Protein AF-A0A3D3KU45-F1 (afdb_monomer_lite)

Structure (mmCIF, N/CA/C/O backbone):
data_AF-A0A3D3KU45-F1
#
_entry.id   AF-A0A3D3KU45-F1
#
loop_
_atom_site.group_PDB
_atom_site.id
_atom_site.type_symbol
_atom_site.label_atom_id
_atom_site.label_alt_id
_atom_site.label_comp_id
_atom_site.label_asym_id
_atom_site.label_entity_id
_atom_site.label_seq_id
_atom_site.pdbx_PDB_ins_code
_atom_site.Cartn_x
_atom_site.Cartn_y
_atom_site.Cartn_z
_atom_site.occupancy
_atom_site.B_iso_or_equiv
_atom_site.auth_seq_id
_atom_site.auth_comp_id
_atom_site.auth_asym_id
_atom_site.auth_atom_id
_atom_site.pdbx_PDB_model_num
ATOM 1 N N . TYR A 1 1 ? 7.050 15.323 14.073 1.00 77.88 1 TYR A N 1
ATOM 2 C CA . TYR A 1 1 ? 7.329 16.056 12.814 1.00 77.88 1 TYR A CA 1
ATOM 3 C C . TYR A 1 1 ? 6.633 17.414 12.774 1.00 77.88 1 TYR A C 1
ATOM 5 O O . TYR A 1 1 ? 7.338 18.411 12.719 1.00 77.88 1 TYR A O 1
ATOM 13 N N . GLN A 1 2 ? 5.297 17.489 12.855 1.00 88.81 2 GLN A N 1
ATOM 14 C CA . GLN A 1 2 ? 4.546 18.763 12.850 1.00 88.81 2 GLN A CA 1
ATOM 15 C C . GLN A 1 2 ? 5.057 19.757 13.896 1.00 88.81 2 GLN A C 1
ATOM 17 O O . GLN A 1 2 ? 5.491 20.842 13.539 1.00 88.81 2 GLN A O 1
ATOM 22 N N . GLN A 1 3 ? 5.125 19.340 15.166 1.00 84.56 3 GLN A N 1
ATOM 23 C CA . GLN A 1 3 ? 5.638 20.169 16.266 1.00 84.56 3 GLN A CA 1
ATOM 24 C C . GLN A 1 3 ? 7.060 20.698 16.012 1.00 84.56 3 GLN A C 1
ATOM 26 O O . GLN A 1 3 ? 7.396 21.795 16.435 1.00 84.56 3 GLN A O 1
ATOM 31 N N . LEU A 1 4 ? 7.889 19.928 15.299 1.00 91.81 4 LEU A N 1
ATOM 32 C CA . LEU A 1 4 ? 9.277 20.288 14.996 1.00 91.81 4 LEU A CA 1
ATOM 33 C C . LEU A 1 4 ? 9.409 21.194 13.764 1.00 91.81 4 LEU A C 1
ATOM 35 O O . LEU A 1 4 ? 10.424 21.865 13.618 1.00 91.81 4 LEU A O 1
ATOM 39 N N . THR A 1 5 ? 8.431 21.178 12.856 1.00 94.56 5 THR A N 1
ATOM 40 C CA . THR A 1 5 ? 8.539 21.809 11.526 1.00 94.56 5 THR A CA 1
ATOM 41 C C . THR A 1 5 ? 7.500 22.896 11.269 1.00 94.56 5 THR A C 1
ATOM 43 O O . THR A 1 5 ? 7.617 23.611 10.281 1.00 94.56 5 THR A O 1
ATOM 46 N N . GLY A 1 6 ? 6.463 23.006 12.103 1.00 93.81 6 GLY A N 1
ATOM 47 C CA . GLY A 1 6 ? 5.308 23.871 11.857 1.00 93.81 6 GLY A CA 1
ATOM 48 C C . GLY A 1 6 ? 4.437 23.432 10.674 1.00 93.81 6 GLY A C 1
ATOM 49 O O . GLY A 1 6 ? 3.557 24.181 10.261 1.00 93.81 6 GLY A O 1
ATOM 50 N N . THR A 1 7 ? 4.670 22.240 10.110 1.00 94.69 7 THR A N 1
ATOM 51 C CA . THR A 1 7 ? 3.825 21.703 9.033 1.00 94.69 7 THR A CA 1
ATOM 52 C C . THR A 1 7 ? 2.427 21.414 9.572 1.00 94.69 7 THR A C 1
ATOM 54 O O . THR A 1 7 ? 2.294 20.891 10.681 1.00 94.69 7 THR A O 1
ATOM 57 N N . ALA A 1 8 ? 1.399 21.737 8.779 1.00 93.69 8 ALA A N 1
ATOM 58 C CA . ALA A 1 8 ? 0.005 21.476 9.124 1.00 93.69 8 ALA A CA 1
ATOM 59 C C . ALA A 1 8 ? -0.233 19.993 9.453 1.00 93.69 8 ALA A C 1
ATOM 61 O O . ALA A 1 8 ? 0.420 19.100 8.902 1.00 93.69 8 ALA A O 1
ATOM 62 N N . ALA A 1 9 ? -1.175 19.732 10.360 1.00 90.12 9 ALA A N 1
ATOM 63 C CA . ALA A 1 9 ? -1.567 18.369 10.680 1.00 90.12 9 ALA A CA 1
ATOM 64 C C . ALA A 1 9 ? -2.244 17.699 9.467 1.00 90.12 9 ALA A C 1
ATOM 66 O O . ALA A 1 9 ? -3.002 18.361 8.758 1.00 90.12 9 ALA A O 1
ATOM 67 N N . PRO A 1 10 ? -1.975 16.407 9.195 1.00 91.31 10 PRO A N 1
ATOM 68 C CA . PRO A 1 10 ? -2.647 15.678 8.143 1.00 91.31 10 PRO A CA 1
ATOM 69 C C . PRO A 1 10 ? -4.109 15.473 8.527 1.00 91.31 10 PRO A C 1
ATOM 71 O O . PRO A 1 10 ? -4.435 15.093 9.650 1.00 91.31 10 PRO A O 1
ATOM 74 N N . GLU A 1 11 ? -4.983 15.693 7.556 1.00 92.50 11 GLU A N 1
ATOM 75 C CA . GLU A 1 11 ? -6.428 15.509 7.707 1.00 92.50 11 GLU A CA 1
ATOM 76 C C . GLU A 1 11 ? -6.876 14.113 7.250 1.00 92.50 11 GLU A C 1
ATOM 78 O O . GLU A 1 11 ? -7.968 13.663 7.590 1.00 92.50 11 GLU A O 1
ATOM 83 N N . VAL A 1 12 ? -6.026 13.416 6.487 1.00 95.69 12 VAL A 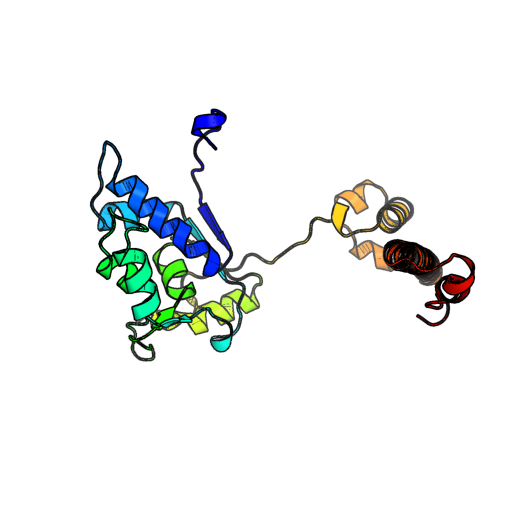N 1
ATOM 84 C CA . VAL A 1 12 ? -6.282 12.080 5.943 1.00 95.69 12 VAL A CA 1
ATOM 85 C C . VAL A 1 12 ? -5.096 11.170 6.222 1.00 95.69 12 VAL A C 1
ATOM 87 O O . VAL A 1 12 ? -3.940 11.535 6.013 1.00 95.69 12 VAL A O 1
ATOM 90 N N . PHE A 1 13 ? -5.409 9.957 6.657 1.00 97.00 13 PHE A N 1
ATOM 91 C CA . PHE A 1 13 ? -4.458 8.929 7.031 1.00 97.00 13 PHE A CA 1
ATOM 92 C C . PHE A 1 13 ? -4.694 7.704 6.159 1.00 97.00 13 PHE A C 1
ATOM 94 O O . PHE A 1 13 ? -5.798 7.165 6.108 1.00 97.00 13 PHE A O 1
ATOM 101 N N . HIS A 1 14 ? -3.655 7.271 5.453 1.00 97.62 14 HIS A N 1
ATOM 102 C CA . HIS A 1 14 ? -3.718 6.094 4.600 1.00 97.62 14 HIS A CA 1
ATOM 103 C C . HIS A 1 14 ? -2.964 4.941 5.250 1.00 97.62 14 HIS A C 1
ATOM 105 O O . HIS A 1 14 ? -1.784 5.065 5.576 1.00 97.62 14 HIS A O 1
ATOM 111 N N . THR A 1 15 ? -3.652 3.823 5.444 1.00 97.50 15 THR A N 1
ATOM 112 C CA . THR A 1 15 ? -3.062 2.574 5.908 1.00 97.50 15 THR A CA 1
ATOM 113 C C . THR A 1 15 ? -2.886 1.648 4.712 1.00 97.50 15 THR A C 1
ATOM 115 O O . THR A 1 15 ? -3.841 1.121 4.136 1.00 97.50 15 THR A O 1
ATOM 118 N N . ASN A 1 16 ? -1.628 1.495 4.308 1.00 96.38 16 ASN A N 1
ATOM 119 C CA . ASN A 1 16 ? -1.228 0.537 3.294 1.00 96.38 16 ASN A CA 1
ATOM 120 C C . ASN A 1 16 ? -1.140 -0.852 3.937 1.00 96.38 16 ASN A C 1
ATOM 122 O O . ASN A 1 16 ? -0.174 -1.123 4.638 1.00 96.38 16 ASN A O 1
ATOM 126 N N . GLU A 1 17 ? -2.152 -1.688 3.723 1.00 95.44 17 GLU A N 1
ATOM 127 C CA . GLU A 1 17 ? -2.332 -3.018 4.314 1.00 95.44 17 GLU A CA 1
ATOM 128 C C . GLU A 1 17 ? -2.410 -3.030 5.857 1.00 95.44 17 GLU A C 1
ATOM 130 O O . GLU A 1 17 ? -2.234 -2.021 6.550 1.00 95.44 17 GLU A O 1
ATOM 135 N N . GLY A 1 18 ? -2.759 -4.192 6.417 1.00 92.25 18 GLY A N 1
ATOM 136 C CA . GLY A 1 18 ? -2.945 -4.391 7.853 1.00 92.25 18 GLY A CA 1
ATOM 137 C C . GLY A 1 18 ? -1.731 -4.003 8.705 1.00 92.25 18 GLY A C 1
ATOM 138 O O . GLY A 1 18 ? -1.910 -3.507 9.816 1.00 92.25 18 GLY A O 1
ATOM 139 N N . HIS A 1 19 ? -0.505 -4.132 8.188 1.00 92.75 19 HIS A N 1
ATOM 140 C CA . HIS A 1 19 ? 0.719 -3.807 8.931 1.00 92.75 19 HIS A CA 1
ATOM 141 C C . HIS A 1 19 ? 0.799 -2.333 9.373 1.00 92.75 19 HIS A C 1
ATOM 143 O O . HIS A 1 19 ? 1.446 -2.019 10.369 1.00 92.75 19 HIS A O 1
ATOM 149 N N . ALA A 1 20 ? 0.137 -1.416 8.656 1.00 94.69 20 ALA A N 1
ATOM 150 C CA . ALA A 1 20 ? 0.070 0.001 9.013 1.00 94.69 20 ALA A CA 1
ATOM 151 C C . ALA A 1 20 ? -1.090 0.324 9.975 1.00 94.69 20 ALA A C 1
ATOM 153 O O . ALA A 1 20 ? -1.238 1.467 10.403 1.00 94.69 20 ALA A O 1
ATOM 154 N N . GLY A 1 21 ? -1.927 -0.657 10.322 1.00 93.88 21 GLY A N 1
ATOM 155 C CA . GLY A 1 21 ? -3.188 -0.437 11.028 1.00 93.88 21 GLY A CA 1
ATOM 156 C C . GLY A 1 21 ? -3.048 0.092 12.460 1.00 93.88 21 GLY A C 1
ATOM 157 O O . GLY A 1 21 ? -3.949 0.787 12.926 1.00 93.88 21 GLY A O 1
ATOM 158 N N . PHE A 1 22 ? -1.911 -0.133 13.133 1.00 96.06 22 PHE A N 1
ATOM 159 C CA . PHE A 1 22 ? -1.648 0.437 14.465 1.00 96.06 22 PHE A CA 1
ATOM 160 C C . PHE A 1 22 ? -1.625 1.972 14.479 1.00 96.06 22 PHE A C 1
ATOM 162 O O . PHE A 1 22 ? -1.890 2.564 15.522 1.00 96.06 22 PHE A O 1
ATOM 169 N N . LEU A 1 23 ? -1.431 2.613 13.318 1.00 95.88 23 LEU A N 1
ATOM 170 C CA . LEU A 1 23 ? -1.681 4.044 13.130 1.00 95.88 23 LEU A CA 1
ATOM 171 C C . LEU A 1 23 ? -3.063 4.450 13.661 1.00 95.88 23 LEU A C 1
ATOM 173 O O . LEU A 1 23 ? -3.187 5.463 14.334 1.00 95.88 23 LEU A O 1
ATOM 177 N N . GLY A 1 24 ? -4.108 3.667 13.377 1.00 97.06 24 GLY A N 1
ATOM 178 C CA . GLY A 1 24 ? -5.463 3.994 13.820 1.00 97.06 24 GLY A CA 1
ATOM 179 C C . GLY A 1 24 ? -5.645 3.879 15.336 1.00 97.06 24 GLY A C 1
ATOM 180 O O . GLY A 1 24 ? -6.422 4.642 15.898 1.00 97.06 24 GLY A O 1
ATOM 181 N N . ILE A 1 25 ? -4.899 2.994 16.007 1.00 97.75 25 ILE A N 1
ATOM 182 C CA . ILE A 1 25 ? -4.909 2.896 17.475 1.00 97.75 25 ILE A CA 1
ATOM 183 C C . ILE A 1 25 ? -4.234 4.118 18.094 1.00 97.75 25 ILE A C 1
ATOM 185 O O . ILE A 1 25 ? -4.795 4.707 19.012 1.00 97.75 25 ILE A O 1
ATOM 189 N N . GLU A 1 26 ? -3.085 4.538 17.559 1.00 96.31 26 GLU A N 1
ATOM 190 C CA . GLU A 1 26 ? -2.404 5.754 18.022 1.00 96.31 26 GLU A CA 1
ATOM 191 C C . GLU A 1 26 ? -3.291 6.991 17.841 1.00 96.31 26 GLU A C 1
ATOM 193 O O . GLU A 1 26 ? -3.389 7.837 18.722 1.00 96.31 26 GLU A O 1
ATOM 198 N N . ARG A 1 27 ? -4.046 7.067 16.743 1.00 95.94 27 ARG A N 1
ATOM 199 C CA . ARG A 1 27 ? -5.011 8.157 16.557 1.00 95.94 27 ARG A CA 1
ATOM 200 C C . ARG A 1 27 ? -6.124 8.152 17.601 1.00 95.94 27 ARG A C 1
ATOM 202 O O . ARG A 1 27 ? -6.528 9.215 18.063 1.00 95.94 27 ARG A O 1
ATOM 209 N N . ILE A 1 28 ? -6.630 6.977 17.973 1.00 97.69 28 ILE A N 1
ATOM 210 C CA . ILE A 1 28 ? -7.615 6.858 19.057 1.00 97.69 28 ILE A CA 1
ATOM 211 C C . ILE A 1 28 ? -6.979 7.299 20.383 1.00 97.69 28 ILE A C 1
ATOM 213 O O . ILE A 1 28 ? -7.583 8.078 21.112 1.00 97.69 28 ILE A O 1
ATOM 217 N N . GLN A 1 29 ? -5.746 6.867 20.658 1.00 97.00 29 GLN A N 1
ATOM 218 C CA . GLN A 1 29 ? -4.960 7.262 21.828 1.00 97.00 29 GLN A CA 1
ATOM 219 C C . GLN A 1 29 ? -4.811 8.791 21.926 1.00 97.00 29 GLN A C 1
ATOM 221 O O . GLN A 1 29 ? -5.124 9.357 22.972 1.00 97.00 29 GLN A O 1
ATOM 226 N N . GLU A 1 30 ? -4.388 9.465 20.852 1.00 94.75 30 GLU A N 1
ATOM 227 C CA . GLU A 1 30 ? -4.236 10.928 20.796 1.00 94.75 30 GLU A CA 1
ATOM 228 C C . GLU A 1 30 ? -5.565 11.657 21.054 1.00 94.75 30 GLU A C 1
ATOM 230 O O . GLU A 1 30 ? -5.610 12.618 21.822 1.00 94.75 30 GLU A O 1
ATOM 235 N N . LEU A 1 31 ? -6.666 11.180 20.462 1.00 95.69 31 LEU A N 1
ATOM 236 C CA . LEU A 1 31 ? -8.002 11.765 20.630 1.00 95.69 31 LEU A CA 1
ATOM 237 C C . LEU A 1 31 ? -8.574 11.566 22.042 1.00 95.69 31 LEU A C 1
ATOM 239 O O . LEU A 1 31 ? -9.295 12.426 22.545 1.00 95.69 31 LEU A O 1
ATOM 243 N N . MET A 1 32 ? -8.253 10.447 22.691 1.00 97.62 32 MET A N 1
ATOM 244 C CA . MET A 1 32 ? -8.671 10.171 24.067 1.00 97.62 32 MET A CA 1
ATOM 245 C C . MET A 1 32 ? -7.797 10.889 25.105 1.00 97.62 32 MET A C 1
ATOM 247 O O . MET A 1 32 ? -8.269 11.182 26.200 1.00 97.62 32 MET A O 1
ATOM 251 N N . ALA A 1 33 ? -6.526 11.157 24.789 1.00 95.75 33 ALA A N 1
ATOM 252 C CA . ALA A 1 33 ? -5.569 11.789 25.701 1.00 95.75 33 ALA A CA 1
ATOM 253 C C . ALA A 1 33 ? -5.467 13.319 25.554 1.00 95.75 33 ALA A C 1
ATOM 255 O O . ALA A 1 33 ? -4.792 13.956 26.362 1.00 95.75 33 ALA A O 1
ATOM 256 N N . GLY A 1 34 ? -6.073 13.901 24.515 1.00 88.94 34 GLY A N 1
ATOM 257 C CA . GLY A 1 34 ? -6.013 15.337 24.239 1.00 88.94 34 GLY A CA 1
ATOM 258 C C . GLY A 1 34 ? -6.807 16.206 25.223 1.00 88.94 34 GLY A C 1
ATOM 259 O O . GLY A 1 34 ? -7.588 15.715 26.035 1.00 88.94 34 GLY A O 1
ATOM 260 N N . ASP A 1 35 ? -6.645 17.529 25.103 1.00 85.88 35 ASP A N 1
ATOM 261 C CA . ASP A 1 35 ? -7.301 18.517 25.981 1.00 85.88 35 ASP A CA 1
ATOM 262 C C . ASP A 1 35 ? -8.839 18.441 25.929 1.00 85.88 35 ASP A C 1
ATOM 264 O O . ASP A 1 35 ? -9.522 18.653 26.931 1.00 85.88 35 ASP A O 1
ATOM 268 N N . ALA A 1 36 ? -9.386 18.109 24.756 1.00 90.19 36 ALA A N 1
ATOM 269 C CA . ALA A 1 36 ? -10.794 17.786 24.552 1.00 90.19 36 ALA A CA 1
ATOM 270 C C . ALA A 1 36 ? -10.957 16.263 24.433 1.00 90.19 36 ALA A C 1
ATOM 272 O O . ALA A 1 36 ? -11.233 15.744 23.351 1.00 90.19 36 ALA A O 1
ATOM 273 N N . ALA A 1 37 ? -10.718 15.560 25.543 1.00 95.31 37 ALA A N 1
ATOM 274 C CA . ALA A 1 37 ? -10.715 14.102 25.600 1.00 95.31 37 ALA A CA 1
ATOM 275 C C . ALA A 1 37 ? -12.044 13.506 25.115 1.00 95.31 37 ALA A C 1
ATOM 277 O O . ALA A 1 37 ? -13.107 13.767 25.685 1.00 95.31 37 ALA A O 1
ATOM 278 N N . LEU A 1 38 ? -11.962 12.680 24.074 1.00 97.62 38 LEU A N 1
ATOM 279 C CA . LEU A 1 38 ? -13.089 11.913 23.558 1.00 97.62 38 LEU A CA 1
ATOM 280 C C . LEU A 1 38 ? -13.219 10.574 24.291 1.00 97.62 38 LEU A C 1
ATOM 282 O O . LEU A 1 38 ? -12.233 9.986 24.739 1.00 97.62 38 LEU A O 1
ATOM 286 N N . SER A 1 39 ? -14.439 10.044 24.363 1.00 98.12 39 SER A N 1
ATOM 287 C CA . SER A 1 39 ? -14.638 8.627 24.670 1.00 98.12 39 SER A CA 1
ATOM 288 C C . SER A 1 39 ? -14.061 7.745 23.555 1.00 98.12 39 SER A C 1
ATOM 290 O O . SER A 1 39 ? -13.829 8.201 22.434 1.00 98.12 39 SER A O 1
ATOM 292 N N . PHE A 1 40 ? -13.860 6.452 23.829 1.00 98.19 40 PHE A N 1
ATOM 293 C CA . PHE A 1 40 ? -13.368 5.517 22.812 1.00 98.19 40 PHE A CA 1
ATOM 294 C C . PHE A 1 40 ? -14.250 5.503 21.554 1.00 98.19 40 PHE A C 1
ATOM 296 O O . PHE A 1 40 ? -13.726 5.496 20.445 1.00 98.19 40 PHE A O 1
ATOM 303 N N . ASP A 1 41 ? -15.577 5.512 21.710 1.00 98.31 41 ASP A N 1
ATOM 304 C CA . ASP A 1 41 ? -16.500 5.423 20.573 1.00 98.31 41 ASP A CA 1
ATOM 305 C C . ASP A 1 41 ? -16.482 6.703 19.725 1.00 98.31 41 ASP A C 1
ATOM 307 O O . ASP A 1 41 ? -16.483 6.634 18.494 1.00 98.31 41 ASP A O 1
ATOM 311 N N . GLU A 1 42 ? -16.385 7.871 20.366 1.00 98.31 42 GLU A N 1
ATOM 312 C CA . GLU A 1 42 ? -16.203 9.157 19.683 1.00 98.31 42 GLU A CA 1
ATOM 313 C C . GLU A 1 42 ? -14.849 9.219 18.963 1.00 98.31 42 GLU A C 1
ATOM 315 O O . GLU A 1 42 ? -14.785 9.609 17.795 1.00 98.31 42 GLU A O 1
ATOM 320 N N . ALA A 1 43 ? -13.775 8.780 19.624 1.00 98.06 43 ALA A N 1
ATOM 321 C CA . ALA A 1 43 ? -12.434 8.729 19.052 1.00 98.06 43 ALA A CA 1
ATOM 322 C C . ALA A 1 43 ? -12.351 7.756 17.865 1.00 98.06 43 ALA A C 1
ATOM 324 O O . ALA A 1 43 ? -11.774 8.090 16.829 1.00 98.06 43 ALA A O 1
ATOM 325 N N . LEU A 1 44 ? -12.975 6.579 17.969 1.00 98.44 44 LEU A N 1
ATOM 326 C CA . LEU A 1 44 ? -13.076 5.611 16.880 1.00 98.44 44 LEU A CA 1
ATOM 327 C C . LEU A 1 44 ? -13.849 6.199 15.695 1.00 98.44 44 LEU A C 1
ATOM 329 O O . LEU A 1 44 ? -13.391 6.092 14.558 1.00 98.44 44 LEU A O 1
ATOM 333 N N . ALA A 1 45 ? -14.993 6.846 15.934 1.00 98.25 45 ALA A N 1
ATOM 334 C CA . ALA A 1 45 ? -15.778 7.479 14.876 1.00 98.25 45 ALA A CA 1
ATOM 335 C C . ALA A 1 45 ? -14.993 8.598 14.165 1.00 98.25 45 ALA A C 1
ATOM 337 O O . ALA A 1 45 ? -14.920 8.618 12.932 1.00 98.25 45 ALA A O 1
ATOM 338 N N . ALA A 1 46 ? -14.346 9.485 14.926 1.00 96.56 46 ALA A N 1
ATOM 339 C CA . ALA A 1 46 ? -13.525 10.571 14.393 1.00 96.56 46 ALA A CA 1
ATOM 340 C C . ALA A 1 46 ? -12.291 10.052 13.627 1.00 96.56 46 ALA A C 1
ATOM 342 O O . ALA A 1 46 ? -11.988 10.515 12.521 1.00 96.56 46 ALA A O 1
ATOM 343 N N . GLY A 1 47 ? -11.610 9.042 14.175 1.00 96.94 47 GLY A N 1
ATOM 344 C CA . GLY A 1 47 ? -10.470 8.380 13.545 1.00 96.94 47 GLY A CA 1
ATOM 345 C C . GLY A 1 47 ? -10.854 7.700 12.231 1.00 96.94 47 GLY A C 1
ATOM 346 O O . GLY A 1 47 ? -10.186 7.900 11.211 1.00 96.94 47 GLY A O 1
ATOM 347 N N . ARG A 1 48 ? -11.979 6.974 12.212 1.00 97.56 48 ARG A N 1
ATOM 348 C CA . ARG A 1 48 ? -12.510 6.332 11.000 1.00 97.56 48 ARG A CA 1
ATOM 349 C C . ARG A 1 48 ? -12.759 7.339 9.890 1.00 97.56 48 ARG A C 1
ATOM 351 O O . ARG A 1 48 ? -12.306 7.104 8.771 1.00 97.56 48 ARG A O 1
ATOM 358 N N . ALA A 1 49 ? -13.416 8.460 10.195 1.00 97.44 49 ALA A N 1
ATOM 359 C CA . ALA A 1 49 ? -13.829 9.466 9.211 1.00 97.44 49 ALA A CA 1
ATOM 360 C C . ALA A 1 49 ? -12.679 10.003 8.335 1.00 97.44 49 ALA A C 1
ATOM 362 O O . ALA A 1 49 ? -12.901 10.406 7.197 1.00 97.44 49 ALA A O 1
ATOM 363 N N . SER A 1 50 ? -11.453 9.968 8.852 1.00 96.31 50 SER A N 1
ATOM 364 C CA . SER A 1 50 ? -10.232 10.475 8.211 1.00 96.31 50 SER A CA 1
ATOM 365 C C . SER A 1 50 ? -9.253 9.364 7.810 1.00 96.31 50 SER A C 1
ATOM 367 O O . SER A 1 50 ? -8.114 9.654 7.455 1.00 96.31 50 SER A O 1
ATOM 369 N N . THR A 1 51 ? -9.666 8.093 7.856 1.00 98.31 51 THR A N 1
ATOM 370 C CA . THR A 1 51 ? -8.791 6.950 7.556 1.00 98.31 51 THR A CA 1
ATOM 371 C C . THR A 1 51 ? -9.241 6.201 6.301 1.00 98.31 51 THR A C 1
ATOM 373 O O . THR A 1 51 ? -10.413 5.836 6.147 1.00 98.31 51 THR A O 1
ATOM 376 N N . VAL A 1 52 ? -8.280 5.938 5.415 1.00 98.31 52 VAL A N 1
ATOM 377 C CA . VAL A 1 52 ? -8.421 5.122 4.205 1.00 98.31 52 VAL A CA 1
ATOM 378 C C . VAL A 1 52 ? -7.546 3.882 4.344 1.00 98.31 52 VAL A C 1
ATOM 380 O O . VAL A 1 52 ? -6.355 4.007 4.604 1.00 98.31 52 VAL A O 1
ATOM 383 N N . PHE A 1 53 ? -8.116 2.701 4.126 1.00 98.56 53 PHE A N 1
ATOM 384 C CA . PHE A 1 53 ? -7.403 1.426 4.151 1.00 98.56 53 PHE A CA 1
ATOM 385 C C . PHE A 1 53 ? -7.281 0.842 2.743 1.00 98.56 53 PHE A C 1
ATOM 387 O O . PHE A 1 53 ? -8.273 0.698 2.029 1.00 98.56 53 PHE A O 1
ATOM 394 N N . THR A 1 54 ? -6.078 0.458 2.332 1.00 98.44 54 THR A N 1
ATOM 395 C CA . THR A 1 54 ? -5.886 -0.317 1.101 1.00 98.44 54 THR A CA 1
ATOM 396 C C . THR A 1 54 ? -5.416 -1.714 1.449 1.00 98.44 54 THR A C 1
ATOM 398 O O . THR A 1 54 ? -4.421 -1.863 2.145 1.00 98.44 54 THR A O 1
ATOM 401 N N . THR A 1 55 ? -6.088 -2.735 0.924 1.00 97.38 55 THR A N 1
ATOM 402 C CA . THR A 1 55 ? -5.591 -4.113 0.989 1.00 97.38 55 THR A CA 1
ATOM 403 C C . THR A 1 55 ? -4.896 -4.480 -0.317 1.00 97.38 55 THR A C 1
ATOM 405 O O . THR A 1 55 ? -5.331 -4.098 -1.410 1.00 97.38 55 THR A O 1
ATOM 408 N N . HIS A 1 56 ? -3.795 -5.216 -0.202 1.00 96.44 56 HIS A N 1
ATOM 409 C CA . HIS A 1 56 ? -2.976 -5.711 -1.308 1.00 96.44 56 HIS A CA 1
ATOM 410 C C . HIS A 1 56 ? -3.051 -7.233 -1.448 1.00 96.44 56 HIS A C 1
ATOM 412 O O . HIS A 1 56 ? -2.646 -7.770 -2.478 1.00 96.44 56 HIS A O 1
ATOM 418 N N . THR A 1 57 ? -3.581 -7.914 -0.435 1.00 93.50 57 THR A N 1
ATOM 419 C CA . THR A 1 57 ? -3.537 -9.368 -0.312 1.00 93.50 57 THR A CA 1
ATOM 420 C C . THR A 1 57 ? -4.805 -10.022 -0.882 1.00 93.50 57 THR A C 1
ATOM 422 O O . THR A 1 57 ? -5.869 -9.917 -0.273 1.00 93.50 57 THR A O 1
ATOM 425 N N . PRO A 1 58 ? -4.718 -10.769 -2.002 1.00 89.81 58 PRO A N 1
ATOM 426 C CA . PRO A 1 58 ? -5.897 -11.294 -2.695 1.00 89.81 58 PRO A CA 1
ATOM 427 C C . PRO A 1 58 ? -6.370 -12.660 -2.175 1.00 89.81 58 PRO A C 1
ATOM 429 O O . PRO A 1 58 ? -7.259 -13.263 -2.771 1.00 89.81 58 PRO A O 1
ATOM 432 N N . VAL A 1 59 ? -5.746 -13.200 -1.122 1.00 90.56 59 VAL A N 1
ATOM 433 C CA . VAL A 1 59 ? -6.079 -14.517 -0.562 1.00 90.56 59 VAL A CA 1
ATOM 434 C C . VAL A 1 59 ? -6.041 -14.495 0.968 1.00 90.56 59 VAL A C 1
ATOM 436 O O . VAL A 1 59 ? -5.121 -13.908 1.539 1.00 90.56 59 VAL A O 1
ATOM 439 N N . PRO A 1 60 ? -6.967 -15.186 1.664 1.00 86.62 60 PRO A N 1
ATOM 440 C CA . PRO A 1 60 ? -7.007 -15.183 3.126 1.00 86.62 60 PRO A CA 1
ATOM 441 C C . PRO A 1 60 ? -5.702 -15.629 3.790 1.00 86.62 60 PRO A C 1
ATOM 443 O O . PRO A 1 60 ? -5.336 -15.072 4.818 1.00 86.62 60 PRO A O 1
ATOM 446 N N . ALA A 1 61 ? -4.987 -16.594 3.202 1.00 88.19 61 ALA A N 1
ATOM 447 C CA . ALA A 1 61 ? -3.747 -17.143 3.759 1.00 88.19 61 ALA A CA 1
ATOM 448 C C . ALA A 1 61 ? -2.576 -16.143 3.799 1.00 88.19 61 ALA A C 1
ATOM 450 O O . ALA A 1 61 ? -1.626 -16.367 4.539 1.00 88.19 61 ALA A O 1
ATOM 451 N N . GLY A 1 62 ? -2.633 -15.063 3.012 1.00 90.31 62 GLY A N 1
ATOM 452 C CA . GLY A 1 62 ? -1.610 -14.015 3.023 1.00 90.31 62 GLY A CA 1
ATOM 453 C C . GLY A 1 62 ? -1.882 -12.891 4.024 1.00 90.31 62 GLY A C 1
ATOM 454 O O . GLY A 1 62 ? -1.054 -12.000 4.154 1.00 90.31 62 GLY A O 1
ATOM 455 N N . ILE A 1 63 ? -3.049 -12.889 4.682 1.00 94.56 63 ILE A N 1
ATOM 456 C CA . ILE A 1 63 ? -3.423 -11.841 5.636 1.00 94.56 63 ILE A CA 1
ATOM 457 C C . ILE A 1 63 ? -2.746 -12.114 6.975 1.00 94.56 63 ILE A C 1
ATOM 459 O O . ILE A 1 63 ? -2.931 -13.189 7.555 1.00 94.56 63 ILE A O 1
ATOM 463 N N . ASP A 1 64 ? -2.041 -11.104 7.483 1.00 95.12 64 ASP A N 1
ATOM 464 C CA . ASP A 1 64 ? -1.392 -11.148 8.789 1.00 95.12 64 ASP A CA 1
ATOM 465 C C . ASP A 1 64 ? -2.409 -11.422 9.905 1.00 95.12 64 ASP A C 1
ATOM 467 O O . ASP A 1 64 ? -3.354 -10.657 10.144 1.00 95.12 64 ASP A O 1
ATOM 471 N N . ARG A 1 65 ? -2.180 -12.534 10.607 1.00 96.50 65 ARG A N 1
ATOM 472 C CA . ARG A 1 65 ? -2.914 -12.950 11.799 1.00 96.50 65 ARG A CA 1
ATOM 473 C C . ARG A 1 65 ? -1.930 -13.257 12.912 1.00 96.50 65 ARG A C 1
ATOM 475 O O . ARG A 1 65 ? -0.966 -13.989 12.703 1.00 96.50 65 ARG A O 1
ATOM 482 N N . PHE A 1 66 ? -2.216 -12.731 14.091 1.00 97.25 66 PHE A N 1
ATOM 483 C CA . PHE A 1 66 ? -1.430 -12.963 15.299 1.00 97.25 66 PHE A CA 1
ATOM 484 C C . PHE A 1 66 ? -2.278 -13.660 16.354 1.00 97.25 66 PHE A C 1
ATOM 486 O O . PHE A 1 66 ? -3.502 -13.529 16.353 1.00 97.25 66 PHE A O 1
ATOM 493 N N . GLU A 1 67 ? -1.643 -14.364 17.285 1.00 97.81 67 GLU A N 1
ATOM 494 C CA . GLU A 1 67 ? -2.351 -14.854 18.466 1.00 97.81 67 GLU A CA 1
ATOM 495 C C . GLU A 1 67 ? -2.817 -13.655 19.300 1.00 97.81 67 GLU A C 1
ATOM 497 O O . GLU A 1 67 ? -2.037 -12.735 19.572 1.00 97.81 67 GLU A O 1
ATOM 502 N N . ILE A 1 68 ? -4.075 -13.652 19.754 1.00 96.94 68 ILE A N 1
ATOM 503 C CA . ILE A 1 68 ? -4.613 -12.536 20.555 1.00 96.94 68 ILE A CA 1
ATOM 504 C C . ILE A 1 68 ? -3.767 -12.267 21.803 1.00 96.94 68 ILE A C 1
ATOM 506 O O . ILE A 1 68 ? -3.603 -11.114 22.203 1.00 96.94 68 ILE A O 1
ATOM 510 N N . SER A 1 69 ? -3.192 -13.313 22.402 1.00 97.25 69 SER A N 1
ATOM 511 C CA . SER A 1 69 ? -2.327 -13.198 23.579 1.00 97.25 69 SER A CA 1
ATOM 512 C C . SER A 1 69 ? -1.071 -12.362 23.317 1.00 97.25 69 SER A C 1
ATOM 514 O O . SER A 1 69 ? -0.625 -11.651 24.218 1.00 97.25 69 SER A O 1
ATOM 516 N N . GLN A 1 70 ? -0.531 -12.388 22.093 1.00 97.50 70 GLN A N 1
ATOM 517 C CA . GLN A 1 70 ? 0.617 -11.566 21.707 1.00 97.50 70 GLN A CA 1
ATOM 518 C C . GLN A 1 70 ? 0.227 -10.089 21.666 1.00 97.50 70 GLN A C 1
ATOM 520 O O . GLN A 1 70 ? 0.916 -9.259 22.254 1.00 97.50 70 GLN A O 1
ATOM 525 N N . ILE A 1 71 ? -0.907 -9.764 21.038 1.00 97.69 71 ILE A N 1
ATOM 526 C CA . ILE A 1 71 ? -1.416 -8.387 20.979 1.00 97.69 71 ILE A CA 1
ATOM 527 C C . ILE A 1 71 ? -1.722 -7.875 22.388 1.00 97.69 71 ILE A C 1
ATOM 529 O O . ILE A 1 71 ? -1.257 -6.803 22.773 1.00 97.69 71 ILE A O 1
ATOM 533 N N . HIS A 1 72 ? -2.429 -8.676 23.188 1.00 97.88 72 HIS A N 1
ATOM 534 C CA . HIS A 1 72 ? -2.730 -8.350 24.578 1.00 97.88 72 HIS A CA 1
ATOM 535 C C . HIS A 1 72 ? -1.453 -8.061 25.377 1.00 97.88 72 HIS A C 1
ATOM 537 O O . HIS A 1 72 ? -1.390 -7.051 26.067 1.00 97.88 72 HIS A O 1
ATOM 543 N N . HIS A 1 73 ? -0.421 -8.907 25.267 1.00 97.75 73 HIS A N 1
ATOM 544 C CA . HIS A 1 73 ? 0.842 -8.728 25.988 1.00 97.75 73 HIS A CA 1
ATOM 545 C C . HIS A 1 73 ? 1.473 -7.351 25.739 1.00 97.75 73 HIS A C 1
ATOM 547 O O . HIS A 1 73 ? 1.840 -6.665 26.691 1.00 97.75 73 HIS A O 1
ATOM 553 N N . PHE A 1 74 ? 1.563 -6.929 24.476 1.00 97.06 74 PHE A N 1
ATOM 554 C CA . PHE A 1 74 ? 2.183 -5.654 24.123 1.00 97.06 74 PHE A CA 1
ATOM 555 C C . PHE A 1 74 ? 1.342 -4.440 24.538 1.00 97.06 74 PHE A C 1
ATOM 557 O O . PHE A 1 74 ? 1.885 -3.476 25.073 1.00 97.06 74 PHE A O 1
ATOM 564 N N . PHE A 1 75 ? 0.021 -4.475 24.349 1.00 97.38 75 PHE A N 1
ATOM 565 C CA . PHE A 1 75 ? -0.830 -3.348 24.745 1.00 97.38 75 PHE A CA 1
ATOM 566 C C . PHE A 1 75 ? -1.007 -3.240 26.261 1.00 97.38 75 PHE A C 1
ATOM 568 O O . PHE A 1 75 ? -0.990 -2.131 26.791 1.00 97.38 75 PHE A O 1
ATOM 575 N N . GLN A 1 76 ? -1.041 -4.368 26.974 1.00 96.81 76 GLN A N 1
ATOM 576 C CA . GLN A 1 76 ? -1.014 -4.392 28.438 1.00 96.81 76 GLN A CA 1
ATOM 577 C C . GLN A 1 76 ? 0.292 -3.809 29.003 1.00 96.81 76 GLN A C 1
ATOM 579 O O . GLN A 1 76 ? 0.296 -3.265 30.105 1.00 96.81 76 GLN A O 1
ATOM 584 N N . ALA A 1 77 ? 1.396 -3.884 28.250 1.00 96.75 77 ALA A N 1
ATOM 585 C CA . ALA A 1 77 ? 2.674 -3.272 28.611 1.00 96.75 77 ALA A CA 1
ATOM 586 C C . ALA A 1 77 ? 2.728 -1.747 28.373 1.00 96.75 77 ALA A C 1
ATOM 588 O O . ALA A 1 77 ? 3.758 -1.132 28.644 1.00 96.75 77 ALA A O 1
ATOM 589 N N . GLY A 1 78 ? 1.638 -1.127 27.902 1.00 94.44 78 GLY A N 1
ATOM 590 C CA . GLY A 1 78 ? 1.503 0.329 27.820 1.00 94.44 78 GLY A CA 1
ATOM 591 C C . GLY A 1 78 ? 1.792 0.947 26.451 1.00 94.44 78 GLY A C 1
ATOM 592 O O . GLY A 1 78 ? 2.159 2.115 26.399 1.00 94.44 78 GLY A O 1
ATOM 593 N N . LEU A 1 79 ? 1.622 0.208 25.344 1.00 94.19 79 LEU A N 1
ATOM 594 C CA . LEU A 1 79 ? 1.776 0.781 23.994 1.00 94.19 79 LEU A CA 1
ATOM 595 C C . LEU A 1 79 ? 0.715 1.838 23.636 1.00 94.19 79 LEU A C 1
ATOM 597 O O . LEU A 1 79 ? 1.007 2.720 22.841 1.00 94.19 79 LEU A O 1
ATOM 601 N N . ALA A 1 80 ? -0.490 1.757 24.206 1.00 96.38 80 ALA A N 1
ATOM 602 C CA . ALA A 1 80 ? -1.561 2.744 24.029 1.00 96.38 80 ALA A CA 1
ATOM 603 C C . ALA A 1 80 ? -2.324 2.912 25.359 1.00 96.38 80 ALA A C 1
ATOM 605 O O . ALA A 1 80 ? -3.408 2.356 25.527 1.00 96.38 80 ALA A O 1
ATOM 606 N N . PRO A 1 81 ? -1.735 3.599 26.356 1.00 95.69 81 PRO A N 1
ATOM 607 C CA . PRO A 1 81 ? -2.198 3.552 27.746 1.00 95.69 81 PRO A CA 1
ATOM 608 C C . PRO A 1 81 ? -3.568 4.202 27.993 1.00 95.69 81 PRO A C 1
ATOM 610 O O . PRO A 1 81 ? -4.186 3.935 29.020 1.00 95.69 81 PRO A O 1
ATOM 613 N N . SER A 1 82 ? -4.048 5.043 27.077 1.00 96.25 82 SER A N 1
ATOM 614 C CA . SER A 1 82 ? -5.373 5.672 27.146 1.00 96.25 82 SER A CA 1
ATOM 615 C C . SER A 1 82 ? -6.454 4.850 26.444 1.00 96.25 82 SER A C 1
ATOM 617 O O . SER A 1 82 ? -7.633 5.145 26.618 1.00 96.25 82 SER A O 1
ATOM 619 N N . VAL A 1 83 ? -6.090 3.817 25.676 1.00 97.94 83 VAL A N 1
ATOM 620 C CA . VAL A 1 83 ? -7.043 2.954 24.971 1.00 97.94 83 VAL A CA 1
ATOM 621 C C . VAL A 1 83 ? -7.197 1.630 25.729 1.00 97.94 83 VAL A C 1
ATOM 623 O O . VAL A 1 83 ? -6.214 0.910 25.908 1.00 97.94 83 VAL A O 1
ATOM 626 N N . PRO A 1 84 ? -8.414 1.247 26.158 1.00 97.75 84 PRO A N 1
ATOM 627 C CA . PRO A 1 84 ? -8.618 -0.034 26.827 1.00 97.75 84 PRO A CA 1
ATOM 628 C C . PRO A 1 84 ? -8.198 -1.211 25.935 1.00 97.75 84 PRO A C 1
ATOM 630 O O . PRO A 1 84 ? -8.660 -1.331 24.798 1.00 97.75 84 PRO A O 1
ATOM 633 N N . 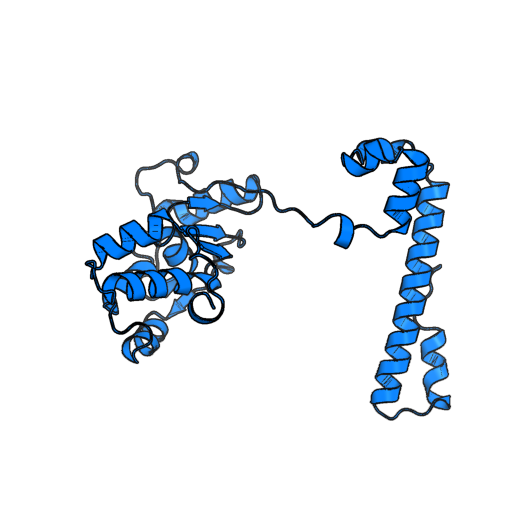VAL A 1 85 ? -7.362 -2.110 26.465 1.00 98.19 85 VAL A N 1
ATOM 634 C CA . VAL A 1 85 ? -6.800 -3.245 25.709 1.00 98.19 85 VAL A CA 1
ATOM 635 C C . VAL A 1 85 ? -7.897 -4.119 25.101 1.00 98.19 85 VAL A C 1
ATOM 637 O O . VAL A 1 85 ? -7.800 -4.492 23.935 1.00 98.19 85 VAL A O 1
ATOM 640 N N . ASP A 1 86 ? -8.985 -4.379 25.826 1.00 97.62 86 ASP A N 1
ATOM 641 C CA . ASP A 1 86 ? -10.101 -5.180 25.308 1.00 97.62 86 ASP A CA 1
ATOM 642 C C . ASP A 1 86 ? -10.742 -4.557 24.060 1.00 97.62 86 ASP A C 1
ATOM 644 O O . ASP A 1 86 ? -11.048 -5.269 23.103 1.00 97.62 86 ASP A O 1
ATOM 648 N N . ARG A 1 87 ? -10.854 -3.221 24.015 1.00 98.19 87 ARG A N 1
ATOM 649 C CA . ARG A 1 87 ? -11.367 -2.494 22.843 1.00 98.19 87 ARG A CA 1
ATOM 650 C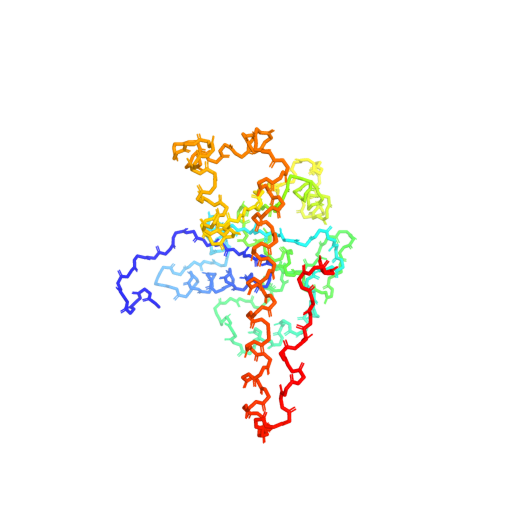 C . ARG A 1 87 ? -10.415 -2.601 21.658 1.00 98.19 87 ARG A C 1
ATOM 652 O O . ARG A 1 87 ? -10.866 -2.726 20.524 1.00 98.19 87 ARG A O 1
ATOM 659 N N . ILE A 1 88 ? -9.104 -2.615 21.906 1.00 98.19 88 ILE A N 1
ATOM 660 C CA . ILE A 1 88 ? -8.106 -2.884 20.864 1.00 98.19 88 ILE A CA 1
ATOM 661 C C . ILE A 1 88 ? -8.294 -4.293 20.306 1.00 98.19 88 ILE A C 1
ATOM 663 O O . ILE A 1 88 ? -8.385 -4.458 19.092 1.00 98.19 88 ILE A O 1
ATOM 667 N N . LEU A 1 89 ? -8.388 -5.302 21.176 1.00 98.12 89 LEU A N 1
ATOM 668 C CA . LEU A 1 89 ? -8.555 -6.698 20.767 1.00 98.12 89 LEU A CA 1
ATOM 669 C C . LEU A 1 89 ? -9.817 -6.901 19.922 1.00 98.12 89 LEU A C 1
ATOM 671 O O . LEU A 1 89 ? -9.779 -7.638 18.938 1.00 98.12 89 LEU A O 1
ATOM 675 N N . GLU A 1 90 ? -10.916 -6.225 20.261 1.00 97.62 90 GLU A N 1
ATOM 676 C CA . GLU A 1 90 ? -12.154 -6.238 19.474 1.00 97.62 90 GLU A CA 1
ATOM 677 C C . GLU A 1 90 ? -11.965 -5.732 18.040 1.00 97.62 90 GLU A C 1
ATOM 679 O O . GLU A 1 90 ? -12.631 -6.233 17.135 1.00 97.62 90 GLU A O 1
ATOM 684 N N . LEU A 1 91 ? -11.043 -4.800 17.781 1.00 97.75 91 LEU A N 1
ATOM 685 C CA . LEU A 1 91 ? -10.813 -4.293 16.426 1.00 97.75 91 LEU A CA 1
ATOM 686 C C . LEU A 1 91 ? -10.240 -5.367 15.495 1.00 97.75 91 LEU A C 1
ATOM 688 O O . LEU A 1 91 ? -10.635 -5.420 14.339 1.00 97.75 91 LEU A O 1
ATOM 692 N N . GLY A 1 92 ? -9.355 -6.246 15.967 1.00 97.56 92 GLY A N 1
ATOM 693 C CA . GLY A 1 92 ? -8.774 -7.311 15.135 1.00 97.56 92 GLY A CA 1
ATOM 694 C C . GLY A 1 92 ? -9.468 -8.667 15.245 1.00 97.56 92 GLY A C 1
ATOM 695 O O . GLY A 1 92 ? -9.183 -9.561 14.453 1.00 97.56 92 GLY A O 1
ATOM 696 N N . ARG A 1 93 ? -10.364 -8.856 16.218 1.00 97.38 93 ARG A N 1
ATOM 697 C CA . ARG A 1 93 ? -10.995 -10.158 16.470 1.00 97.38 93 ARG A CA 1
ATOM 698 C C . ARG A 1 93 ? -11.925 -10.574 15.330 1.00 97.38 93 ARG A C 1
ATOM 700 O O . ARG A 1 93 ? -12.836 -9.833 14.958 1.00 97.38 93 ARG A O 1
ATOM 707 N N . GLU A 1 94 ? -11.773 -11.803 14.853 1.00 96.25 94 GLU A N 1
ATOM 708 C CA . GLU A 1 94 ? -12.692 -12.418 13.890 1.00 96.25 94 GLU A CA 1
ATOM 709 C C . GLU A 1 94 ? -13.944 -12.961 14.610 1.00 96.25 94 GLU A C 1
ATOM 711 O O . GLU A 1 94 ? -14.088 -14.154 14.855 1.00 96.25 94 GLU A O 1
ATOM 716 N N . ASN A 1 95 ? -14.843 -12.066 15.024 1.00 93.06 95 ASN A N 1
ATOM 717 C CA . ASN A 1 95 ? -16.070 -12.374 15.777 1.00 93.06 95 ASN A CA 1
ATOM 718 C C . ASN A 1 95 ? -17.315 -12.574 14.883 1.00 93.06 95 ASN A C 1
ATOM 720 O O . ASN A 1 95 ? -18.419 -12.176 15.251 1.00 93.06 95 ASN A O 1
ATOM 724 N N . TYR A 1 96 ? -17.129 -13.174 13.711 1.00 92.44 96 TYR A N 1
ATOM 725 C CA . TYR A 1 96 ? -18.177 -13.512 12.743 1.00 92.44 96 TYR A CA 1
ATOM 726 C C . TYR A 1 96 ? -18.284 -15.040 12.573 1.00 92.44 96 TYR A C 1
ATOM 728 O O . TYR A 1 96 ? -17.467 -15.777 13.118 1.00 92.44 96 TYR A O 1
ATOM 736 N N . ALA A 1 97 ? -19.320 -15.526 11.878 1.00 86.62 97 ALA A N 1
ATOM 737 C CA . ALA A 1 97 ? -19.748 -16.934 11.925 1.00 86.62 97 ALA A CA 1
ATOM 738 C C . ALA A 1 97 ? -18.660 -17.966 11.558 1.00 86.62 97 ALA A C 1
ATOM 740 O O . ALA A 1 97 ? -18.620 -19.042 12.148 1.00 86.62 97 ALA A O 1
ATOM 741 N N . ASP A 1 98 ? -17.786 -17.638 10.611 1.00 86.81 98 ASP A N 1
ATOM 742 C CA . ASP A 1 98 ? -16.657 -18.452 10.144 1.00 86.81 98 ASP A CA 1
ATOM 743 C C . ASP A 1 98 ? -15.288 -17.922 10.617 1.00 86.81 98 ASP A C 1
ATOM 745 O O . ASP A 1 98 ? -14.241 -18.376 10.157 1.00 86.81 98 ASP A O 1
ATOM 749 N N . GLY A 1 99 ? -15.288 -16.957 11.539 1.00 92.44 99 GLY A N 1
ATOM 750 C CA . GLY A 1 99 ? -14.087 -16.338 12.084 1.00 92.44 99 GLY A CA 1
ATOM 751 C C . GLY A 1 99 ? -13.438 -17.153 13.197 1.00 92.44 99 GLY A C 1
ATOM 752 O O . GLY A 1 99 ? -14.092 -17.936 13.890 1.00 92.44 99 GLY A O 1
ATOM 753 N N . ASN A 1 100 ? -12.138 -16.941 13.405 1.00 95.12 100 ASN A N 1
ATOM 754 C CA . ASN A 1 100 ? -11.436 -17.483 14.558 1.00 95.12 100 ASN A CA 1
ATOM 755 C C . ASN A 1 100 ? -11.278 -16.420 15.670 1.00 95.12 100 ASN A C 1
ATOM 757 O O . ASN A 1 100 ? -10.419 -15.541 15.584 1.00 95.12 100 ASN A O 1
ATOM 761 N N . PRO A 1 101 ? -12.026 -16.502 16.785 1.00 94.00 101 PRO A N 1
ATOM 762 C CA . PRO A 1 101 ? -11.928 -15.520 17.857 1.00 94.00 101 PRO A CA 1
ATOM 763 C C . PRO A 1 101 ? -10.632 -15.615 18.676 1.00 94.00 101 PRO A C 1
ATOM 765 O O . PRO A 1 101 ? -10.481 -14.798 19.583 1.00 94.00 101 PRO A O 1
ATOM 768 N N . SER A 1 102 ? -9.737 -16.583 18.418 1.00 95.62 102 SER A N 1
ATOM 769 C CA . SER A 1 102 ? -8.416 -16.683 19.061 1.00 95.62 102 SER A CA 1
ATOM 770 C C . SER A 1 102 ? -7.333 -15.862 18.356 1.00 95.62 102 SER A C 1
ATOM 772 O O . SER A 1 102 ? -6.266 -15.653 18.937 1.00 95.62 102 SER A O 1
ATOM 774 N N . VAL A 1 103 ? -7.599 -15.372 17.139 1.00 96.88 103 VAL A N 1
ATOM 775 C CA . VAL A 1 103 ? -6.634 -14.597 16.349 1.00 96.88 103 VAL A CA 1
ATOM 776 C C . VAL A 1 103 ? -7.010 -13.124 16.264 1.00 96.88 103 VAL A C 1
ATOM 778 O O . VAL A 1 103 ? -8.174 -12.728 16.351 1.00 96.88 103 VAL A O 1
ATOM 781 N N . PHE A 1 104 ? -5.983 -12.310 16.070 1.00 98.06 104 PHE A N 1
ATOM 782 C CA . PHE A 1 104 ? -6.081 -10.907 15.732 1.00 98.06 104 PHE A CA 1
ATOM 783 C C . PHE A 1 104 ? -5.728 -10.737 14.256 1.00 98.06 104 PHE A C 1
ATOM 785 O O . PHE A 1 104 ? -4.569 -10.874 13.865 1.00 98.06 104 PHE A O 1
ATOM 792 N N . ASN A 1 105 ? -6.736 -10.472 13.432 1.00 97.88 105 ASN A N 1
ATOM 793 C CA . ASN A 1 105 ? -6.599 -10.258 12.001 1.00 97.88 105 ASN A CA 1
ATOM 794 C C . ASN A 1 105 ? -6.361 -8.770 11.709 1.00 97.88 105 ASN A C 1
ATOM 796 O O . ASN A 1 105 ? -7.218 -7.914 11.955 1.00 97.88 105 ASN A O 1
ATOM 800 N N . MET A 1 106 ? -5.192 -8.463 11.146 1.00 97.88 106 MET A N 1
ATOM 801 C CA . MET A 1 106 ? -4.776 -7.083 10.895 1.00 97.88 106 MET A CA 1
ATOM 802 C C . MET A 1 106 ? -5.620 -6.387 9.822 1.00 97.88 106 MET A C 1
ATOM 804 O O . MET A 1 106 ? -5.835 -5.178 9.903 1.00 97.88 106 MET A O 1
ATOM 808 N N . ALA A 1 107 ? -6.137 -7.125 8.837 1.00 97.38 107 ALA A N 1
ATOM 809 C CA . ALA A 1 107 ? -7.016 -6.560 7.817 1.00 97.38 107 ALA A CA 1
ATOM 810 C C . ALA A 1 107 ? -8.418 -6.270 8.371 1.00 97.38 107 ALA A C 1
ATOM 812 O O . ALA A 1 107 ? -8.993 -5.231 8.055 1.00 97.38 107 ALA A O 1
ATOM 813 N N . VAL A 1 108 ? -8.943 -7.126 9.258 1.00 97.62 108 VAL A N 1
ATOM 814 C CA . VAL A 1 108 ? -10.201 -6.854 9.981 1.00 97.62 108 VAL A CA 1
ATOM 815 C C . VAL A 1 108 ? -10.070 -5.582 10.818 1.00 97.62 108 VAL A C 1
ATOM 817 O O . VAL A 1 108 ? -10.943 -4.714 10.745 1.00 97.62 108 VAL A O 1
ATOM 820 N N . MET A 1 109 ? -8.944 -5.417 11.524 1.00 98.31 109 MET A N 1
ATOM 821 C CA . MET A 1 109 ? -8.633 -4.171 12.228 1.00 98.31 109 MET A CA 1
ATOM 822 C C . MET A 1 109 ? -8.590 -2.978 11.267 1.00 98.31 109 MET A C 1
ATOM 824 O O . MET A 1 109 ? -9.239 -1.968 11.531 1.00 98.31 109 MET A O 1
ATOM 828 N N . GLY A 1 110 ? -7.884 -3.089 10.138 1.00 98.00 110 GLY A N 1
ATOM 829 C CA . GLY A 1 110 ? -7.814 -2.030 9.126 1.00 98.00 110 GLY A CA 1
ATOM 830 C C . GLY A 1 110 ? -9.193 -1.588 8.622 1.00 98.00 110 GLY A C 1
ATOM 831 O O . GLY A 1 110 ? -9.493 -0.394 8.604 1.00 98.00 110 GLY A O 1
ATOM 832 N N . LEU A 1 111 ? -10.074 -2.539 8.305 1.00 97.81 111 LEU A N 1
ATOM 833 C CA . LEU A 1 111 ? -11.444 -2.271 7.851 1.00 97.81 111 LEU A CA 1
ATOM 834 C C . LEU A 1 111 ? -12.318 -1.639 8.951 1.00 97.81 111 LEU A C 1
ATOM 836 O O . LEU A 1 111 ? -13.119 -0.739 8.680 1.00 97.81 111 LEU A O 1
ATOM 840 N N . ARG A 1 112 ? -12.139 -2.051 10.212 1.00 97.81 112 ARG A N 1
ATOM 841 C CA . ARG A 1 112 ? -12.824 -1.456 11.375 1.00 97.81 112 ARG A CA 1
ATOM 842 C C . ARG A 1 112 ? -12.258 -0.106 11.802 1.00 97.81 112 ARG A C 1
ATOM 844 O O . ARG A 1 112 ? -12.977 0.659 12.441 1.00 97.81 112 ARG A O 1
ATOM 851 N N . LEU A 1 113 ? -11.041 0.242 11.403 1.00 98.25 113 LEU A N 1
ATOM 852 C CA . LEU A 1 113 ? -10.432 1.549 11.671 1.00 98.25 113 LEU A CA 1
ATOM 853 C C . LEU A 1 113 ? -10.588 2.549 10.518 1.00 98.25 113 LEU A C 1
ATOM 855 O O . LEU A 1 113 ? -10.389 3.740 10.735 1.00 98.25 113 LEU A O 1
ATOM 859 N N . ALA A 1 114 ? -10.981 2.110 9.320 1.00 98.19 114 ALA A N 1
ATOM 860 C CA . ALA A 1 114 ? -11.120 2.977 8.151 1.00 98.19 114 ALA A CA 1
ATOM 861 C C . ALA A 1 114 ? -12.575 3.209 7.723 1.00 98.19 114 ALA A C 1
ATOM 863 O O . ALA A 1 114 ? -13.403 2.296 7.715 1.00 98.19 114 ALA A O 1
ATOM 864 N N . GLN A 1 115 ? -12.886 4.437 7.297 1.00 97.25 115 GLN A N 1
ATOM 865 C CA . GLN A 1 115 ? -14.176 4.760 6.678 1.00 97.25 115 GLN A CA 1
ATOM 866 C C . GLN A 1 115 ? -14.225 4.375 5.197 1.00 97.25 115 GLN A C 1
ATOM 868 O O . GLN A 1 115 ? -15.304 4.112 4.659 1.00 97.25 115 GLN A O 1
ATOM 873 N N . ARG A 1 116 ? -13.074 4.372 4.520 1.00 97.94 116 ARG A N 1
ATOM 874 C CA . ARG A 1 116 ? -12.947 4.005 3.106 1.00 97.94 116 ARG A CA 1
ATOM 875 C C . ARG A 1 116 ? -11.973 2.851 2.961 1.00 97.94 116 ARG A C 1
ATOM 877 O O . ARG A 1 116 ? -10.919 2.864 3.592 1.00 97.94 116 ARG A O 1
ATOM 884 N N . ALA A 1 117 ? -12.313 1.900 2.097 1.00 98.38 117 ALA A N 1
ATOM 885 C CA . ALA A 1 117 ? -11.449 0.779 1.772 1.00 98.38 117 ALA A CA 1
ATOM 886 C C . ALA A 1 117 ? -11.359 0.542 0.259 1.00 98.38 117 ALA A C 1
ATOM 888 O O . ALA A 1 117 ? -12.331 0.753 -0.479 1.00 98.38 117 ALA A O 1
ATOM 889 N N . ASN A 1 118 ? -10.203 0.077 -0.213 1.00 98.56 118 ASN A N 1
ATOM 890 C CA . ASN A 1 118 ? -10.020 -0.315 -1.608 1.00 98.56 118 ASN A CA 1
ATOM 891 C C . ASN A 1 118 ? -9.044 -1.486 -1.775 1.00 98.56 118 ASN A C 1
ATOM 893 O O . ASN A 1 118 ? -8.065 -1.609 -1.045 1.00 98.56 118 ASN A O 1
ATOM 897 N N . GLY A 1 119 ? -9.291 -2.302 -2.798 1.00 98.12 119 GLY A N 1
ATOM 898 C CA . GLY A 1 119 ? -8.268 -3.145 -3.406 1.00 98.12 119 GLY A CA 1
ATOM 899 C C . GLY A 1 119 ? -7.433 -2.365 -4.428 1.00 98.12 119 GLY A C 1
ATOM 900 O O . GLY A 1 119 ? -7.755 -1.231 -4.800 1.00 98.12 119 GLY A O 1
ATOM 901 N N . VAL A 1 120 ? -6.368 -3.000 -4.910 1.00 98.06 120 VAL A N 1
ATOM 902 C CA . VAL A 1 120 ? -5.380 -2.409 -5.840 1.00 98.06 120 VAL A CA 1
ATOM 903 C C . VAL A 1 120 ? -5.606 -2.680 -7.334 1.00 98.06 120 VAL A C 1
ATOM 905 O O . VAL A 1 120 ? -4.786 -2.329 -8.183 1.00 98.06 120 VAL A O 1
ATOM 908 N N . ALA A 1 121 ? -6.718 -3.328 -7.670 1.00 97.81 121 ALA A N 1
ATOM 909 C CA . ALA A 1 121 ? -7.193 -3.579 -9.029 1.00 97.81 121 ALA A CA 1
ATOM 910 C C . ALA A 1 121 ? -8.710 -3.811 -8.991 1.00 97.81 121 ALA A C 1
ATOM 912 O O . ALA A 1 121 ? -9.243 -4.150 -7.934 1.00 97.81 121 ALA A O 1
ATOM 913 N N . LYS A 1 122 ? -9.407 -3.677 -10.127 1.00 97.69 122 LYS A N 1
ATOM 914 C CA . LYS A 1 122 ? -10.866 -3.909 -10.202 1.00 97.69 122 LYS A CA 1
ATOM 915 C C . LYS A 1 122 ? -11.257 -5.300 -9.689 1.00 97.69 122 LYS A C 1
ATOM 917 O O . LYS A 1 122 ? -12.010 -5.402 -8.727 1.00 97.69 122 LYS A O 1
ATOM 922 N N . LEU A 1 123 ? -10.640 -6.341 -10.257 1.00 97.06 123 LEU A N 1
ATOM 923 C CA . LEU A 1 123 ? -10.840 -7.727 -9.826 1.00 97.06 123 LEU A CA 1
ATOM 924 C C . LEU A 1 123 ? -10.430 -7.933 -8.364 1.00 97.06 123 LEU A C 1
ATOM 926 O O . LEU A 1 123 ? -11.091 -8.658 -7.633 1.00 97.06 123 LEU A O 1
ATOM 930 N N . HIS A 1 124 ? -9.360 -7.271 -7.912 1.00 97.56 124 HIS A N 1
ATOM 931 C CA . HIS A 1 124 ? -8.960 -7.386 -6.515 1.00 97.56 124 HIS A CA 1
ATOM 932 C C . HIS A 1 124 ? -10.029 -6.809 -5.578 1.00 97.56 124 HIS A C 1
ATOM 934 O O . HIS A 1 124 ? -10.362 -7.456 -4.598 1.00 97.56 124 HIS A O 1
ATOM 940 N N . GLY A 1 125 ? -10.639 -5.666 -5.910 1.00 97.50 125 GLY A N 1
ATOM 941 C CA . GLY A 1 125 ? -11.765 -5.128 -5.145 1.00 97.50 125 GLY A CA 1
ATOM 942 C C . GLY A 1 125 ? -12.942 -6.106 -5.053 1.00 97.50 125 GLY A C 1
ATOM 943 O O . GLY A 1 125 ? -13.509 -6.270 -3.978 1.00 97.50 125 GLY A O 1
ATOM 944 N N . GLU A 1 126 ? -13.276 -6.804 -6.143 1.00 97.00 126 GLU A N 1
ATOM 945 C CA . GLU A 1 126 ? -14.311 -7.853 -6.147 1.00 97.00 126 GLU A CA 1
ATOM 946 C C . GLU A 1 126 ? -13.949 -9.028 -5.227 1.00 97.00 126 GLU A C 1
ATOM 948 O O . GLU A 1 126 ? -14.763 -9.437 -4.399 1.00 97.00 126 GLU A O 1
ATOM 953 N N . VAL A 1 127 ? -12.712 -9.527 -5.318 1.00 96.75 127 VAL A N 1
ATOM 954 C CA . VAL A 1 127 ? -12.209 -10.611 -4.460 1.00 96.75 127 VAL A CA 1
ATOM 955 C C . VAL A 1 127 ? -12.210 -10.195 -2.986 1.00 96.75 127 VAL A C 1
ATOM 957 O O . VAL A 1 127 ? -12.691 -10.949 -2.140 1.00 96.75 127 VAL A O 1
ATOM 960 N N . SER A 1 128 ? -11.754 -8.980 -2.666 1.00 97.00 128 SER A N 1
ATOM 961 C CA . SER A 1 128 ? -11.737 -8.461 -1.295 1.00 97.00 128 SER A CA 1
ATOM 962 C C . SER A 1 128 ? -13.143 -8.358 -0.699 1.00 97.00 128 SER A C 1
ATOM 964 O O . SER A 1 128 ? -13.328 -8.687 0.470 1.00 97.00 128 SER A O 1
ATOM 966 N N . ARG A 1 129 ? -14.154 -7.952 -1.483 1.00 96.88 129 ARG A N 1
ATOM 967 C CA . ARG A 1 129 ? -15.548 -7.938 -1.005 1.00 96.88 129 ARG A CA 1
ATOM 968 C C . ARG A 1 129 ? -16.030 -9.324 -0.592 1.00 96.88 129 ARG A C 1
ATOM 970 O O . ARG A 1 129 ? -16.663 -9.452 0.448 1.00 96.88 129 ARG A O 1
ATOM 977 N N . GLY A 1 130 ? -15.700 -10.352 -1.376 1.00 94.94 130 GLY A N 1
ATOM 978 C CA . GLY A 1 130 ? -16.003 -11.738 -1.024 1.00 94.94 130 GLY A CA 1
ATOM 979 C C . GLY A 1 130 ? -15.280 -12.179 0.251 1.00 94.94 130 GLY A C 1
ATOM 980 O O . GLY A 1 130 ? -15.920 -12.690 1.166 1.00 94.94 130 GLY A O 1
ATOM 981 N N . MET A 1 131 ? -13.971 -11.914 0.337 1.00 94.50 131 MET A N 1
ATOM 982 C CA . MET A 1 131 ? -13.125 -12.294 1.479 1.00 94.50 131 MET A CA 1
ATOM 983 C C . MET A 1 131 ? -13.577 -11.696 2.814 1.00 94.50 131 MET A C 1
ATOM 985 O O . MET A 1 131 ? -13.431 -12.346 3.844 1.00 94.50 131 MET A O 1
ATOM 989 N N . PHE A 1 132 ? -14.084 -10.462 2.808 1.00 95.50 132 PHE A N 1
ATOM 990 C CA . PHE A 1 132 ? -14.428 -9.725 4.028 1.00 95.50 132 PHE A CA 1
ATOM 991 C C . PHE A 1 132 ? -15.937 -9.521 4.219 1.00 95.50 132 PHE A C 1
ATOM 993 O O . PHE A 1 132 ? -16.345 -8.780 5.112 1.00 95.50 132 PHE A O 1
ATOM 1000 N N . SER A 1 133 ? -16.769 -10.184 3.413 1.00 95.19 133 SER A N 1
ATOM 1001 C CA . SER A 1 133 ? -18.237 -10.085 3.450 1.00 95.19 133 SER A CA 1
ATOM 1002 C C . SER A 1 133 ? -18.833 -10.350 4.835 1.00 95.19 133 SER A C 1
ATOM 1004 O O . SER A 1 133 ? -19.772 -9.667 5.237 1.00 95.19 133 SER A O 1
ATOM 1006 N N . ALA A 1 134 ? -18.234 -11.258 5.612 1.00 94.19 134 ALA A N 1
ATOM 1007 C CA . ALA A 1 134 ? -18.667 -11.599 6.967 1.00 94.19 134 ALA A CA 1
ATOM 1008 C C . ALA A 1 134 ? -18.661 -10.408 7.953 1.00 94.19 134 ALA A C 1
ATOM 1010 O O . ALA A 1 134 ? -19.343 -10.457 8.977 1.00 94.19 134 ALA A O 1
ATOM 1011 N N . LEU A 1 135 ? -17.937 -9.319 7.650 1.00 94.75 135 LEU A N 1
ATOM 1012 C CA . LEU A 1 135 ? -17.968 -8.078 8.436 1.00 94.75 135 LEU A CA 1
ATOM 1013 C C . LEU A 1 135 ? -19.228 -7.227 8.190 1.00 94.75 135 LEU A C 1
ATOM 1015 O O . LEU A 1 135 ? -19.526 -6.349 8.999 1.00 94.75 135 LEU A O 1
ATOM 1019 N N . TRP A 1 136 ? -19.967 -7.487 7.109 1.00 95.25 136 TRP A N 1
ATOM 1020 C CA . TRP A 1 136 ? -21.210 -6.804 6.738 1.00 95.25 136 TRP A CA 1
ATOM 1021 C C . TRP A 1 136 ? -22.352 -7.820 6.578 1.00 95.25 136 TRP A C 1
ATOM 1023 O O . TRP A 1 136 ? -22.847 -8.031 5.469 1.00 95.25 136 TRP A O 1
ATOM 1033 N N . PRO A 1 137 ? -22.788 -8.475 7.673 1.00 93.00 137 PRO A N 1
ATOM 1034 C CA . PRO A 1 137 ? -23.849 -9.472 7.602 1.00 93.00 137 PRO A CA 1
ATOM 1035 C C . PRO A 1 137 ? -25.148 -8.854 7.070 1.00 93.00 137 PRO A C 1
ATOM 1037 O O . PRO A 1 137 ? -25.558 -7.776 7.499 1.00 93.00 137 PRO A O 1
ATOM 1040 N N . GLY A 1 138 ? -25.805 -9.562 6.151 1.00 92.88 138 GLY A N 1
ATOM 1041 C CA . GLY A 1 138 ? -27.060 -9.125 5.534 1.00 92.88 138 GLY A CA 1
ATOM 1042 C C . GLY A 1 138 ? -26.907 -8.239 4.294 1.00 92.88 138 GLY A C 1
ATOM 1043 O O . GLY A 1 138 ? -27.926 -7.872 3.720 1.00 92.88 138 GLY A O 1
ATOM 1044 N N . PHE A 1 139 ? -25.679 -7.931 3.868 1.00 94.12 139 PHE A N 1
ATOM 1045 C CA . PHE A 1 139 ? -25.400 -7.252 2.600 1.00 94.12 139 PHE A CA 1
ATOM 1046 C C . PHE A 1 139 ? -24.921 -8.242 1.539 1.00 94.12 139 PHE A C 1
ATOM 1048 O O . PHE A 1 139 ? -24.188 -9.188 1.845 1.00 94.12 139 PHE A O 1
ATOM 1055 N N . ASP A 1 140 ? -25.280 -7.992 0.280 1.00 95.44 140 ASP A N 1
ATOM 1056 C CA . ASP A 1 140 ? -24.697 -8.732 -0.836 1.00 95.44 140 ASP A CA 1
ATOM 1057 C C . ASP A 1 140 ? -23.208 -8.396 -0.977 1.00 95.44 140 ASP A C 1
ATOM 1059 O O . ASP A 1 140 ? -22.767 -7.274 -0.709 1.00 95.44 140 ASP A O 1
ATOM 1063 N N . HIS A 1 141 ? -22.405 -9.344 -1.476 1.00 94.44 141 HIS A N 1
ATOM 1064 C CA . HIS A 1 141 ? -20.968 -9.113 -1.673 1.00 94.44 141 HIS A CA 1
ATOM 1065 C C . HIS A 1 141 ? -20.699 -7.868 -2.532 1.00 94.44 141 HIS A C 1
ATOM 1067 O O . HIS A 1 141 ? -19.720 -7.172 -2.303 1.00 94.44 141 HIS A O 1
ATOM 1073 N N . SER A 1 142 ? -21.556 -7.542 -3.503 1.00 94.62 142 SER A N 1
ATOM 1074 C CA . SER A 1 142 ? -21.411 -6.335 -4.329 1.00 94.62 142 SER A CA 1
ATOM 1075 C C . SER A 1 142 ? -21.600 -5.020 -3.565 1.00 94.62 142 SER A C 1
ATOM 1077 O O . SER A 1 142 ? -21.121 -3.990 -4.035 1.00 94.62 142 SER A O 1
ATOM 1079 N N . GLU A 1 143 ? -22.273 -5.042 -2.415 1.00 95.56 143 GLU A N 1
ATOM 1080 C CA . GLU A 1 143 ? -22.579 -3.864 -1.592 1.00 95.56 143 GLU A CA 1
ATOM 1081 C C . GLU A 1 143 ? -21.556 -3.629 -0.474 1.00 95.56 143 GLU A C 1
ATOM 1083 O O . GLU A 1 143 ? -21.515 -2.546 0.114 1.00 95.56 143 GLU A O 1
ATOM 1088 N N . VAL A 1 144 ? -20.687 -4.610 -0.205 1.00 97.12 144 VAL A N 1
ATOM 1089 C CA . VAL A 1 144 ? -19.570 -4.464 0.733 1.00 97.12 144 VAL A CA 1
ATOM 1090 C C . VAL A 1 144 ? -18.727 -3.242 0.322 1.00 97.12 144 VAL A C 1
ATOM 1092 O O . VAL A 1 144 ? -18.258 -3.185 -0.822 1.00 97.12 144 VAL A O 1
ATOM 1095 N N . PRO A 1 145 ? -18.488 -2.264 1.224 1.00 96.75 145 PRO A N 1
ATOM 1096 C CA . PRO A 1 145 ? -17.930 -0.948 0.893 1.00 96.75 145 PRO A CA 1
ATOM 1097 C C . PRO A 1 145 ? -16.406 -0.961 0.663 1.00 96.75 145 PRO A C 1
ATOM 1099 O O . PRO A 1 145 ? -15.676 -0.074 1.108 1.00 96.75 145 PRO A O 1
ATOM 1102 N N . ILE A 1 146 ? -15.916 -1.965 -0.065 1.00 97.94 146 ILE A N 1
ATOM 1103 C CA . ILE A 1 146 ? -14.545 -2.075 -0.553 1.00 97.94 146 ILE A CA 1
ATOM 1104 C C . ILE A 1 146 ? -14.561 -1.756 -2.050 1.00 97.94 146 ILE A C 1
ATOM 1106 O O . ILE A 1 146 ? -15.248 -2.391 -2.848 1.00 97.94 146 ILE A O 1
ATOM 1110 N N . THR A 1 147 ? -13.828 -0.725 -2.450 1.00 97.50 147 THR A N 1
ATOM 1111 C CA . THR A 1 147 ? -13.736 -0.275 -3.849 1.00 97.50 147 THR A CA 1
ATOM 1112 C C . THR A 1 147 ? -12.438 -0.767 -4.496 1.00 97.50 147 THR A C 1
ATOM 1114 O O . THR A 1 147 ? -11.831 -1.734 -4.035 1.00 97.50 147 THR A O 1
ATOM 1117 N N . SER A 1 148 ? -11.992 -0.125 -5.576 1.00 97.31 148 SER A N 1
ATOM 1118 C CA . SER A 1 148 ? -10.691 -0.400 -6.179 1.00 97.31 148 SER A CA 1
ATOM 1119 C C . SER A 1 148 ? -10.035 0.881 -6.674 1.00 97.31 148 SER A C 1
ATOM 1121 O O . SER A 1 148 ? -10.670 1.651 -7.395 1.00 97.31 148 SER A O 1
ATOM 1123 N N . VAL A 1 149 ? -8.749 1.040 -6.380 1.00 98.19 149 VAL A N 1
ATOM 1124 C CA . VAL A 1 149 ? -7.864 2.016 -7.024 1.00 98.19 149 VAL A CA 1
ATOM 1125 C C . VAL A 1 149 ? -6.801 1.201 -7.741 1.00 98.19 149 VAL A C 1
ATOM 1127 O O . VAL A 1 149 ? -6.056 0.472 -7.100 1.00 98.19 149 VAL A O 1
ATOM 1130 N N . THR A 1 150 ? -6.781 1.238 -9.074 1.00 97.88 150 THR A N 1
ATOM 1131 C CA . THR A 1 150 ? -5.823 0.421 -9.835 1.00 97.88 150 THR A CA 1
ATOM 1132 C C . THR A 1 150 ? -4.425 1.001 -9.668 1.00 97.88 150 THR A C 1
ATOM 1134 O O . THR A 1 150 ? -4.232 2.188 -9.928 1.00 97.88 150 THR A O 1
ATOM 1137 N N . ASN A 1 151 ? -3.472 0.179 -9.226 1.00 97.31 151 ASN A N 1
ATOM 1138 C CA . ASN A 1 151 ? -2.090 0.613 -9.038 1.00 97.31 151 ASN A CA 1
ATOM 1139 C C . ASN A 1 151 ? -1.491 1.187 -10.327 1.00 97.31 151 ASN A C 1
ATOM 1141 O O . ASN A 1 151 ? -1.783 0.735 -11.434 1.00 97.31 151 ASN A O 1
ATOM 1145 N N . GLY A 1 152 ? -0.597 2.154 -10.147 1.00 94.44 152 GLY A N 1
ATOM 1146 C CA . GLY A 1 152 ? 0.204 2.742 -11.210 1.00 94.44 152 GLY A CA 1
ATOM 1147 C C . GLY A 1 152 ? 1.677 2.792 -10.828 1.00 94.44 152 GLY A C 1
ATOM 1148 O O . GLY A 1 152 ? 2.065 2.475 -9.703 1.00 94.44 152 GLY A O 1
ATOM 1149 N N . VAL A 1 153 ? 2.496 3.218 -11.781 1.00 93.12 153 VAL A N 1
ATOM 1150 C CA . VAL A 1 153 ? 3.927 3.457 -11.591 1.00 93.12 153 VAL A CA 1
ATOM 1151 C C . VAL A 1 153 ? 4.261 4.899 -11.957 1.00 93.12 153 VAL A C 1
ATOM 1153 O O . VAL A 1 153 ? 3.616 5.494 -12.820 1.00 93.12 153 VAL A O 1
ATOM 1156 N N . HIS A 1 154 ? 5.278 5.476 -11.316 1.00 92.00 154 HIS A N 1
ATOM 1157 C CA . HIS A 1 154 ? 5.770 6.800 -11.688 1.00 92.00 154 HIS A CA 1
ATOM 1158 C C . HIS A 1 154 ? 6.565 6.707 -12.996 1.00 92.00 154 HIS A C 1
ATOM 1160 O O . HIS A 1 154 ? 7.716 6.266 -12.997 1.00 92.00 154 HIS A O 1
ATOM 1166 N N . VAL A 1 155 ? 5.939 7.104 -14.107 1.00 87.75 155 VAL A N 1
ATOM 1167 C CA . VAL A 1 155 ? 6.474 6.938 -15.471 1.00 87.75 155 VAL A CA 1
ATOM 1168 C C . VAL A 1 155 ? 7.923 7.430 -15.610 1.00 87.75 155 VAL A C 1
ATOM 1170 O O . VAL A 1 155 ? 8.744 6.629 -16.050 1.00 87.75 155 VAL A O 1
ATOM 1173 N N . PRO A 1 156 ? 8.311 8.639 -15.151 1.00 87.88 156 PRO A N 1
ATOM 1174 C CA . PRO A 1 156 ? 9.694 9.111 -15.280 1.00 87.88 156 PRO A CA 1
ATOM 1175 C C . PRO A 1 156 ? 10.740 8.280 -14.522 1.00 87.88 156 PRO A C 1
ATOM 1177 O O . PRO A 1 156 ? 11.924 8.362 -14.828 1.00 87.88 156 PRO A O 1
ATOM 1180 N N . THR A 1 157 ? 10.332 7.511 -13.508 1.00 92.56 157 THR A N 1
ATOM 1181 C CA . THR A 1 157 ? 11.233 6.598 -12.785 1.00 92.56 157 THR A CA 1
ATOM 1182 C C . THR A 1 157 ? 11.320 5.230 -13.457 1.00 92.56 157 THR A C 1
ATOM 1184 O O . THR A 1 157 ? 12.355 4.578 -13.365 1.00 92.56 157 THR A O 1
ATOM 1187 N N . TRP A 1 158 ? 10.242 4.782 -14.104 1.00 93.00 158 TRP A N 1
ATOM 1188 C CA . TRP A 1 158 ? 10.128 3.428 -14.656 1.00 93.00 158 TRP A CA 1
ATOM 1189 C C . TRP A 1 158 ? 10.454 3.325 -16.146 1.00 93.00 158 TRP A C 1
ATOM 1191 O O . TRP A 1 158 ? 10.820 2.247 -16.611 1.00 93.00 158 TRP A O 1
ATOM 1201 N N . VAL A 1 159 ? 10.334 4.418 -16.895 1.00 90.94 159 VAL A N 1
ATOM 1202 C CA . VAL A 1 159 ? 10.675 4.470 -18.317 1.00 90.94 159 VAL A CA 1
ATOM 1203 C C . VAL A 1 159 ? 12.093 5.014 -18.471 1.00 90.94 159 VAL A C 1
ATOM 1205 O O . VAL A 1 159 ? 12.408 6.105 -18.002 1.00 90.94 159 VAL A O 1
ATOM 1208 N N . ASP A 1 160 ? 12.965 4.243 -19.130 1.00 93.75 160 ASP A N 1
ATOM 1209 C CA . ASP A 1 160 ? 14.333 4.673 -19.438 1.00 93.75 160 ASP A CA 1
ATOM 1210 C C . ASP A 1 160 ? 14.300 5.915 -20.343 1.00 93.75 160 ASP A C 1
ATOM 1212 O O . ASP A 1 160 ? 13.528 5.987 -21.304 1.00 93.75 160 ASP A O 1
ATOM 1216 N N . GLY A 1 161 ? 15.170 6.890 -20.071 1.00 93.88 161 GLY A N 1
ATOM 1217 C CA . GLY A 1 161 ? 15.222 8.140 -20.831 1.00 93.88 161 GLY A CA 1
ATOM 1218 C C . GLY A 1 161 ? 15.450 7.951 -22.336 1.00 93.88 161 GLY A C 1
ATOM 1219 O O . GLY A 1 161 ? 15.080 8.831 -23.114 1.00 93.88 161 GLY A O 1
ATOM 1220 N N . ARG A 1 162 ? 16.019 6.816 -22.764 1.00 95.06 162 ARG A N 1
ATOM 1221 C CA . ARG A 1 162 ? 16.157 6.442 -24.179 1.00 95.06 162 ARG A CA 1
ATOM 1222 C C . ARG A 1 162 ? 14.825 6.047 -24.811 1.00 95.06 162 ARG A C 1
ATOM 1224 O O . ARG A 1 162 ? 14.556 6.481 -25.926 1.00 95.06 162 ARG A O 1
ATOM 1231 N N . ILE A 1 163 ? 13.959 5.332 -24.087 1.00 94.00 163 ILE A N 1
ATOM 1232 C CA . ILE A 1 163 ? 12.587 5.036 -24.532 1.00 94.00 163 ILE A CA 1
ATOM 1233 C C . ILE A 1 163 ? 11.797 6.340 -24.652 1.00 94.00 163 ILE A C 1
ATOM 1235 O O . ILE A 1 163 ? 11.218 6.601 -25.702 1.00 94.00 163 ILE A O 1
ATOM 1239 N N . SER A 1 164 ? 11.839 7.206 -23.633 1.00 92.62 164 SER A N 1
ATOM 1240 C CA . SER A 1 164 ? 11.183 8.521 -23.709 1.00 92.62 164 SER A CA 1
ATOM 1241 C C . SER A 1 164 ? 11.768 9.413 -24.808 1.00 92.62 164 SER A C 1
ATOM 1243 O O . SER A 1 164 ? 11.079 10.282 -25.332 1.00 92.62 164 SER A O 1
ATOM 1245 N N . ARG A 1 165 ? 13.046 9.262 -25.180 1.00 93.62 165 ARG A N 1
ATOM 1246 C CA . ARG A 1 165 ? 13.625 9.989 -26.321 1.00 93.62 165 ARG A CA 1
ATOM 1247 C C . ARG A 1 165 ? 13.065 9.473 -27.644 1.00 93.62 165 ARG A C 1
ATOM 1249 O O . ARG A 1 165 ? 12.545 10.281 -28.403 1.00 93.62 165 ARG A O 1
ATOM 1256 N N . LEU A 1 166 ? 13.090 8.158 -27.861 1.00 93.38 1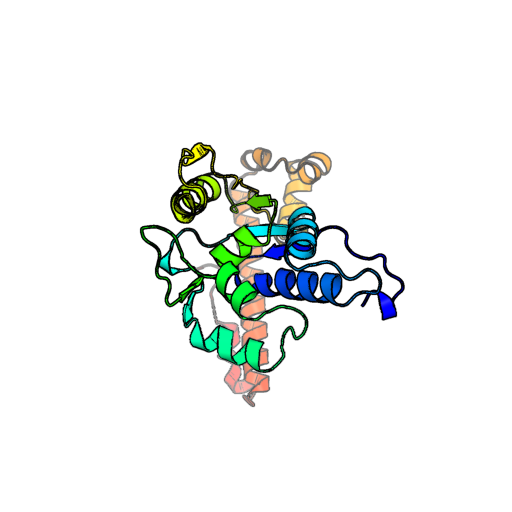66 LEU A N 1
ATOM 1257 C CA . LEU A 1 166 ? 12.521 7.540 -29.058 1.00 93.38 166 LEU A CA 1
ATOM 1258 C C . LEU A 1 166 ? 11.030 7.876 -29.197 1.00 93.38 166 LEU A C 1
ATOM 1260 O O . LEU A 1 166 ? 10.581 8.260 -30.269 1.00 93.38 166 LEU A O 1
ATOM 1264 N N . ALA A 1 167 ? 10.272 7.816 -28.101 1.00 92.56 167 ALA A N 1
ATOM 1265 C CA . ALA A 1 167 ? 8.864 8.198 -28.079 1.00 92.56 167 ALA A CA 1
ATOM 1266 C C . ALA A 1 167 ? 8.653 9.662 -28.491 1.00 92.56 167 ALA A C 1
ATOM 1268 O O . ALA A 1 167 ? 7.769 9.955 -29.288 1.00 92.56 167 ALA A O 1
ATOM 1269 N N . ARG A 1 168 ? 9.488 10.594 -28.019 1.00 93.50 168 ARG A N 1
ATOM 1270 C CA . ARG A 1 168 ? 9.407 12.004 -28.435 1.00 93.50 168 ARG A CA 1
ATOM 1271 C C . ARG A 1 168 ? 9.767 12.209 -29.905 1.00 93.50 168 ARG A C 1
ATOM 1273 O O . ARG A 1 168 ? 9.159 13.056 -30.549 1.00 93.50 168 ARG A O 1
ATOM 1280 N N . GLU A 1 169 ? 10.720 11.444 -30.428 1.00 93.50 169 GLU A N 1
ATOM 1281 C CA . GLU A 1 169 ? 11.127 11.494 -31.838 1.00 93.50 169 GLU A CA 1
ATOM 1282 C C . GLU A 1 169 ? 10.060 10.902 -32.774 1.00 93.50 169 GLU A C 1
ATOM 1284 O O . GLU A 1 169 ? 9.812 11.462 -33.838 1.00 93.50 169 GLU A O 1
ATOM 1289 N N . GLN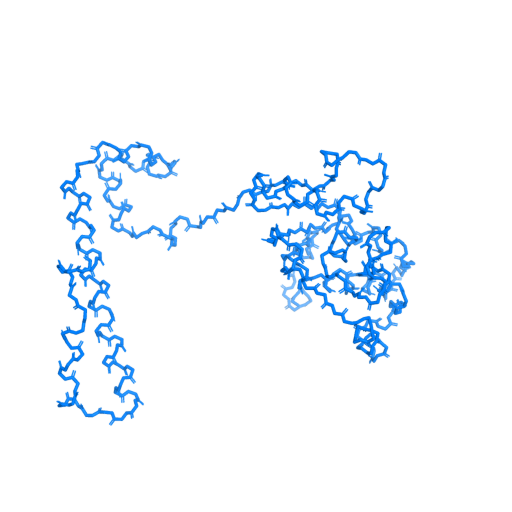 A 1 170 ? 9.402 9.810 -32.371 1.00 93.12 170 GLN A N 1
ATOM 1290 C CA . GLN A 1 170 ? 8.435 9.079 -33.202 1.00 93.12 170 GLN A CA 1
ATOM 1291 C C . GLN A 1 170 ? 6.988 9.562 -33.026 1.00 93.12 170 GLN A C 1
ATOM 1293 O O . GLN A 1 170 ? 6.210 9.557 -33.977 1.00 93.12 170 GLN A O 1
ATOM 1298 N N . PHE A 1 171 ? 6.602 9.968 -31.813 1.00 92.56 171 PHE A N 1
ATOM 1299 C CA . PHE A 1 171 ? 5.222 10.341 -31.464 1.00 92.56 171 PHE A CA 1
ATOM 1300 C C . PHE A 1 171 ? 5.049 11.851 -31.267 1.00 92.56 171 PHE A C 1
ATOM 1302 O O . PHE A 1 171 ? 3.926 12.350 -31.294 1.00 92.56 171 PHE A O 1
ATOM 1309 N N . GLY A 1 172 ? 6.148 12.583 -31.063 1.00 92.31 172 GLY A N 1
ATOM 1310 C CA . GLY A 1 172 ? 6.137 13.982 -30.646 1.00 92.31 172 GLY A CA 1
ATOM 1311 C C . GLY A 1 172 ? 6.051 14.151 -29.124 1.00 92.31 172 GLY A C 1
ATOM 1312 O O . GLY A 1 172 ? 5.494 13.324 -28.401 1.00 92.31 172 GLY A O 1
ATOM 1313 N N . THR A 1 173 ? 6.595 15.262 -28.622 1.00 90.62 173 THR A N 1
ATOM 1314 C CA . THR A 1 173 ? 6.660 15.567 -27.179 1.00 90.62 173 THR A CA 1
ATOM 1315 C C . THR A 1 173 ? 5.294 15.633 -26.503 1.00 90.62 173 THR A C 1
ATOM 1317 O O . THR A 1 173 ? 5.149 15.187 -25.370 1.00 90.62 173 THR A O 1
ATOM 1320 N N . GLU A 1 174 ? 4.285 16.165 -27.192 1.00 90.69 174 GLU A N 1
ATOM 1321 C CA . GLU A 1 174 ? 2.927 16.266 -26.650 1.00 90.69 174 GLU A CA 1
ATOM 1322 C C . GLU A 1 174 ? 2.282 14.886 -26.464 1.00 90.69 174 GLU A C 1
ATOM 1324 O O . GLU A 1 174 ? 1.685 14.615 -25.424 1.00 90.69 174 GLU A O 1
ATOM 1329 N N . ALA A 1 175 ? 2.464 13.982 -27.430 1.00 87.44 175 ALA A N 1
ATOM 1330 C CA . ALA A 1 175 ? 1.919 12.633 -27.354 1.00 87.44 175 ALA A CA 1
ATOM 1331 C C . ALA A 1 175 ? 2.567 11.809 -26.228 1.00 87.44 175 ALA A C 1
ATOM 1333 O O . ALA A 1 175 ? 1.866 11.092 -25.513 1.00 87.44 175 ALA A O 1
ATOM 1334 N N . GLU A 1 176 ? 3.883 11.942 -26.028 1.00 87.19 176 GLU A N 1
ATOM 1335 C CA . GLU A 1 176 ? 4.593 11.286 -24.920 1.00 87.19 176 GLU A CA 1
ATOM 1336 C C . GLU A 1 176 ? 4.126 11.817 -23.557 1.00 87.19 176 GLU A C 1
ATOM 1338 O O . GLU A 1 176 ? 3.782 11.021 -22.682 1.00 87.19 176 GLU A O 1
ATOM 1343 N N . ALA A 1 177 ? 3.982 13.140 -23.415 1.00 85.50 177 ALA A N 1
ATOM 1344 C CA . ALA A 1 177 ? 3.488 13.765 -22.189 1.00 85.50 177 ALA A CA 1
ATOM 1345 C C . ALA A 1 177 ? 2.039 13.363 -21.851 1.00 85.50 177 ALA A C 1
ATOM 1347 O O . ALA A 1 177 ? 1.687 13.229 -20.680 1.00 85.50 177 ALA A O 1
ATOM 1348 N N . MET A 1 178 ? 1.202 13.133 -22.867 1.00 88.81 178 MET A N 1
ATOM 1349 C CA . MET A 1 178 ? -0.161 12.610 -22.705 1.00 88.81 178 MET A CA 1
ATOM 1350 C C . MET A 1 178 ? -0.213 11.088 -22.486 1.00 88.81 178 MET A C 1
ATOM 1352 O O . MET A 1 178 ? -1.299 10.535 -22.317 1.00 88.81 178 MET A O 1
ATOM 1356 N N . GLY A 1 179 ? 0.928 10.392 -22.507 1.00 86.94 179 GLY A N 1
ATOM 1357 C CA . GLY A 1 179 ? 0.992 8.941 -22.338 1.00 86.94 179 GLY A CA 1
ATOM 1358 C C . GLY A 1 179 ? 0.363 8.157 -23.492 1.00 86.94 179 GLY A C 1
ATOM 1359 O O . GLY A 1 179 ? -0.174 7.072 -23.264 1.00 86.94 179 GLY A O 1
ATOM 1360 N N . ARG A 1 180 ? 0.418 8.682 -24.727 1.00 90.31 180 ARG A N 1
ATOM 1361 C CA . ARG A 1 180 ? -0.105 8.044 -25.954 1.00 90.31 180 ARG A CA 1
ATOM 1362 C C . ARG A 1 180 ? 0.781 6.895 -26.445 1.00 90.31 180 ARG A C 1
ATOM 1364 O O . ARG A 1 180 ? 1.248 6.868 -27.582 1.00 90.31 180 ARG A O 1
ATOM 1371 N N . TRP A 1 181 ? 1.007 5.919 -25.570 1.00 89.06 181 TRP A N 1
ATOM 1372 C CA . TRP A 1 181 ? 1.792 4.717 -25.860 1.00 89.06 181 TRP A CA 1
ATOM 1373 C C . TRP A 1 181 ? 1.124 3.788 -26.880 1.00 89.06 181 TRP A C 1
ATOM 1375 O O . TRP A 1 181 ? 1.783 2.907 -27.419 1.00 89.06 181 TRP A O 1
ATOM 1385 N N . ASP A 1 182 ? -0.149 4.008 -27.213 1.00 92.38 182 ASP A N 1
ATOM 1386 C CA . ASP A 1 182 ? -0.808 3.369 -28.353 1.00 92.38 182 ASP A CA 1
ATOM 1387 C C . ASP A 1 182 ? -0.117 3.681 -29.692 1.00 92.38 182 ASP A C 1
ATOM 1389 O O . ASP A 1 182 ? -0.156 2.864 -30.607 1.00 92.38 182 ASP A O 1
ATOM 1393 N N . LEU A 1 183 ? 0.594 4.807 -29.802 1.00 92.06 183 LEU A N 1
ATOM 1394 C CA . LEU A 1 183 ? 1.382 5.141 -30.992 1.00 92.06 183 LEU A CA 1
ATOM 1395 C C . LEU A 1 183 ? 2.650 4.290 -31.139 1.00 92.06 183 LEU A C 1
ATOM 1397 O O . LEU A 1 183 ? 3.261 4.305 -32.207 1.00 92.06 183 LEU A O 1
ATOM 1401 N N . ALA A 1 184 ? 3.023 3.507 -30.119 1.00 90.56 184 ALA A N 1
ATOM 1402 C CA . ALA A 1 184 ? 4.178 2.614 -30.178 1.00 90.56 184 ALA A CA 1
ATOM 1403 C C . ALA A 1 184 ? 4.076 1.563 -31.288 1.00 90.56 184 ALA A C 1
ATOM 1405 O O . ALA A 1 184 ? 5.104 1.139 -31.807 1.00 90.56 184 ALA A O 1
ATOM 1406 N N . TYR A 1 185 ? 2.861 1.214 -31.720 1.00 91.50 185 TYR A N 1
ATOM 1407 C CA . TYR A 1 185 ? 2.640 0.324 -32.863 1.00 91.50 185 TYR A CA 1
ATOM 1408 C C . TYR A 1 185 ? 3.059 0.924 -34.216 1.00 91.50 185 TYR A C 1
ATOM 1410 O O . TYR A 1 185 ? 3.105 0.201 -35.206 1.00 91.50 185 TYR A O 1
ATOM 1418 N N . ASN A 1 186 ? 3.373 2.222 -34.271 1.00 91.62 186 ASN A N 1
ATOM 1419 C CA . ASN A 1 186 ? 3.907 2.874 -35.467 1.00 91.62 186 ASN A CA 1
ATOM 1420 C C . ASN A 1 186 ? 5.445 2.859 -35.519 1.00 91.62 186 ASN A C 1
ATOM 1422 O O . ASN A 1 186 ? 6.016 3.255 -36.533 1.00 91.62 186 ASN A O 1
ATOM 1426 N N . VAL A 1 187 ? 6.123 2.439 -34.444 1.00 93.62 187 VAL A N 1
ATOM 1427 C CA . VAL A 1 187 ? 7.587 2.302 -34.424 1.00 93.62 187 VAL A CA 1
ATOM 1428 C C . VAL A 1 187 ? 7.971 0.998 -35.107 1.00 93.62 187 VAL A C 1
ATOM 1430 O O . VAL A 1 187 ? 7.329 -0.029 -34.894 1.00 93.62 187 VAL A O 1
ATOM 1433 N N . SER A 1 188 ? 9.033 1.020 -35.913 1.00 95.19 188 SER A N 1
ATOM 1434 C CA . SER A 1 188 ? 9.505 -0.196 -36.567 1.00 95.19 188 SER A CA 1
ATOM 1435 C C . SER A 1 188 ? 10.065 -1.201 -35.553 1.00 95.19 188 SER A C 1
ATOM 1437 O O . SER A 1 188 ? 10.752 -0.831 -34.595 1.00 95.19 188 SER A O 1
ATOM 1439 N N . ASP A 1 189 ? 9.849 -2.494 -35.804 1.00 96.12 189 ASP A N 1
ATOM 1440 C CA . ASP A 1 189 ? 10.438 -3.568 -34.992 1.00 96.12 189 ASP A CA 1
ATOM 1441 C C . ASP A 1 189 ? 11.969 -3.461 -34.924 1.00 96.12 189 ASP A C 1
ATOM 1443 O O . ASP A 1 189 ? 12.575 -3.777 -33.899 1.00 96.12 189 ASP A O 1
ATOM 1447 N N . ALA A 1 190 ? 12.602 -2.987 -36.002 1.00 96.31 190 ALA A N 1
ATOM 1448 C CA . ALA A 1 190 ? 14.046 -2.797 -36.072 1.00 96.31 190 ALA A CA 1
ATOM 1449 C C . ALA A 1 190 ? 14.538 -1.735 -35.076 1.00 96.31 190 ALA A C 1
ATOM 1451 O O . ALA A 1 190 ? 15.539 -1.968 -34.395 1.00 96.31 190 ALA A O 1
ATOM 1452 N N . ASP A 1 191 ? 13.824 -0.613 -34.942 1.00 94.69 191 ASP A N 1
ATOM 1453 C CA . ASP A 1 191 ? 14.178 0.460 -34.006 1.00 94.69 191 ASP A CA 1
ATOM 1454 C C . ASP A 1 191 ? 13.961 0.025 -32.554 1.00 94.69 191 ASP A C 1
ATOM 1456 O O . ASP A 1 191 ? 14.830 0.223 -31.700 1.00 94.69 191 ASP A O 1
ATOM 1460 N N . VAL A 1 192 ? 12.837 -0.649 -32.275 1.00 94.38 192 VAL A N 1
ATOM 1461 C CA . VAL A 1 192 ? 12.560 -1.219 -30.947 1.00 94.38 192 VAL A CA 1
ATOM 1462 C C . VAL A 1 192 ? 13.627 -2.251 -30.575 1.00 94.38 192 VAL A C 1
ATOM 1464 O O . VAL A 1 192 ? 14.135 -2.250 -29.449 1.00 94.38 192 VAL A O 1
ATOM 1467 N N . TRP A 1 193 ? 14.012 -3.117 -31.516 1.00 95.62 193 TRP A N 1
ATOM 1468 C CA . TRP A 1 193 ? 15.045 -4.125 -31.296 1.00 95.62 193 TRP A CA 1
ATOM 1469 C C . TRP A 1 193 ? 16.425 -3.505 -31.074 1.00 95.62 193 TRP A C 1
ATOM 1471 O O . TRP A 1 193 ? 17.145 -3.918 -30.163 1.00 95.62 193 TRP A O 1
ATOM 1481 N N . ALA A 1 194 ? 16.794 -2.493 -31.863 1.00 95.62 194 ALA A N 1
ATOM 1482 C CA . ALA A 1 194 ? 18.049 -1.771 -31.700 1.00 95.62 194 ALA A CA 1
ATOM 1483 C C . ALA A 1 194 ? 18.144 -1.121 -30.312 1.00 95.62 194 ALA A C 1
ATOM 1485 O O . ALA A 1 194 ? 19.129 -1.349 -29.604 1.00 95.62 194 ALA A O 1
ATOM 1486 N N . LEU A 1 195 ? 17.092 -0.413 -29.885 1.00 96.19 195 LEU A N 1
ATOM 1487 C CA . LEU A 1 195 ? 17.028 0.204 -28.560 1.00 96.19 195 LEU A CA 1
ATOM 1488 C C . LEU A 1 195 ? 17.098 -0.846 -27.441 1.00 96.19 195 LEU A C 1
ATOM 1490 O O . LEU A 1 195 ? 17.843 -0.682 -26.474 1.00 96.19 195 LEU A O 1
ATOM 149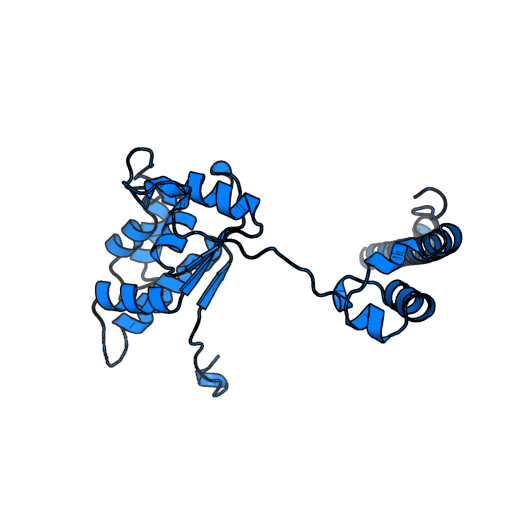4 N N . ARG A 1 196 ? 16.385 -1.969 -27.583 1.00 95.56 196 ARG A N 1
ATOM 1495 C CA . ARG A 1 196 ? 16.451 -3.073 -26.616 1.00 95.56 196 ARG A CA 1
ATOM 1496 C C . ARG A 1 196 ? 17.868 -3.637 -26.489 1.00 95.56 196 ARG A C 1
ATOM 1498 O O . ARG A 1 196 ? 18.313 -3.878 -25.366 1.00 95.56 196 ARG A O 1
ATOM 1505 N N . ARG A 1 197 ? 18.577 -3.850 -27.606 1.00 96.69 197 ARG A N 1
ATOM 1506 C CA . ARG A 1 197 ? 19.971 -4.328 -27.583 1.00 96.69 197 ARG A CA 1
ATOM 1507 C C . ARG A 1 197 ? 20.893 -3.341 -26.878 1.00 96.69 197 ARG A C 1
ATOM 1509 O O . ARG A 1 197 ? 21.698 -3.760 -26.053 1.00 96.69 197 ARG A O 1
ATOM 1516 N N . GLU A 1 198 ? 20.731 -2.047 -27.136 1.00 96.88 198 GLU A N 1
ATOM 1517 C CA . GLU A 1 198 ? 21.494 -0.996 -26.456 1.00 96.88 198 GLU A CA 1
ATOM 1518 C C . GLU A 1 198 ? 21.251 -1.002 -24.935 1.00 96.88 198 GLU A C 1
ATOM 1520 O O . GLU A 1 198 ? 22.190 -0.990 -24.137 1.00 96.88 198 GLU A O 1
ATOM 1525 N N . MET A 1 199 ? 19.985 -1.075 -24.510 1.00 96.44 199 MET A N 1
ATOM 1526 C CA . MET A 1 199 ? 19.620 -1.129 -23.091 1.00 96.44 199 MET A CA 1
ATOM 1527 C C . MET A 1 199 ? 20.164 -2.383 -22.399 1.00 96.44 199 MET A C 1
ATOM 1529 O O . MET A 1 199 ? 20.633 -2.307 -21.262 1.00 96.44 199 MET A O 1
ATOM 1533 N N . ARG A 1 200 ? 20.143 -3.529 -23.084 1.00 97.12 200 ARG A N 1
ATOM 1534 C CA . ARG A 1 200 ? 20.694 -4.786 -22.571 1.00 97.12 200 ARG A CA 1
ATOM 1535 C C . ARG A 1 200 ? 22.215 -4.744 -22.451 1.00 97.12 200 ARG A C 1
ATOM 1537 O O . ARG A 1 200 ? 22.735 -5.183 -21.429 1.00 97.12 200 ARG A O 1
ATOM 1544 N N . ALA A 1 201 ? 22.917 -4.209 -23.449 1.00 96.81 201 ALA A N 1
ATOM 1545 C CA . ALA A 1 201 ? 24.365 -4.033 -23.382 1.00 96.81 201 ALA A CA 1
ATOM 1546 C C . ALA A 1 201 ? 24.754 -3.170 -22.170 1.00 96.81 201 ALA A C 1
ATOM 1548 O O . ALA A 1 201 ? 25.574 -3.597 -21.359 1.00 96.81 201 ALA A O 1
ATOM 1549 N N . ALA A 1 202 ? 24.063 -2.043 -21.967 1.00 96.62 202 ALA A N 1
ATOM 1550 C CA . ALA A 1 202 ? 24.280 -1.174 -20.810 1.00 96.62 202 ALA A CA 1
ATOM 1551 C C . ALA A 1 202 ? 24.029 -1.889 -19.465 1.00 96.62 202 ALA A C 1
ATOM 1553 O O . ALA A 1 202 ? 24.779 -1.693 -18.508 1.00 96.62 202 ALA A O 1
ATOM 1554 N N . LEU A 1 203 ? 23.003 -2.747 -19.379 1.00 96.56 203 LEU A N 1
ATOM 1555 C CA . LEU A 1 203 ? 22.756 -3.570 -18.190 1.00 96.56 203 LEU A CA 1
ATOM 1556 C C . LEU A 1 203 ? 23.903 -4.557 -17.937 1.00 96.56 203 LEU A C 1
ATOM 1558 O O . LEU A 1 203 ? 24.360 -4.678 -16.801 1.00 96.56 203 LEU A O 1
ATOM 1562 N N . VAL A 1 204 ? 24.370 -5.258 -18.974 1.00 97.81 204 VAL A N 1
ATOM 1563 C CA . VAL A 1 204 ? 25.485 -6.210 -18.855 1.00 97.81 204 VAL A CA 1
ATOM 1564 C C . VAL A 1 204 ? 26.748 -5.495 -18.379 1.00 97.81 204 VAL A C 1
ATOM 1566 O O . VAL A 1 204 ? 27.387 -5.954 -17.433 1.00 97.81 204 VAL A O 1
ATOM 1569 N N . GLU A 1 205 ? 27.078 -4.338 -18.951 1.00 97.38 205 GLU A N 1
ATOM 1570 C CA . GLU A 1 205 ? 28.214 -3.524 -18.506 1.00 97.38 205 GLU A CA 1
ATOM 1571 C C . GLU A 1 205 ? 28.077 -3.084 -17.040 1.00 97.38 205 GLU A C 1
ATOM 1573 O O . GLU A 1 205 ? 29.034 -3.197 -16.266 1.00 97.38 205 GLU A O 1
ATOM 1578 N N . ASP A 1 206 ? 26.885 -2.646 -16.620 1.00 97.44 206 ASP A N 1
ATOM 1579 C CA . ASP A 1 206 ? 26.626 -2.257 -15.231 1.00 97.44 206 ASP A CA 1
ATOM 1580 C C . ASP A 1 206 ? 26.791 -3.437 -14.261 1.00 97.44 206 ASP A C 1
ATOM 1582 O O . ASP A 1 206 ? 27.403 -3.292 -13.196 1.00 97.44 206 ASP A O 1
ATOM 1586 N N . VAL A 1 207 ? 26.314 -4.626 -14.644 1.00 97.69 207 VAL A N 1
ATOM 1587 C CA . VAL A 1 207 ? 26.487 -5.864 -13.870 1.00 97.69 207 VAL A CA 1
ATOM 1588 C C . VAL A 1 207 ? 27.965 -6.208 -13.727 1.00 97.69 207 VAL A C 1
ATOM 1590 O O . VAL A 1 207 ? 28.427 -6.402 -12.600 1.00 97.69 207 VAL A O 1
ATOM 1593 N N . ARG A 1 208 ? 28.728 -6.232 -14.828 1.00 97.62 208 ARG A N 1
ATOM 1594 C CA . ARG A 1 208 ? 30.172 -6.531 -14.814 1.00 97.62 208 ARG A CA 1
ATOM 1595 C C . ARG A 1 208 ? 30.925 -5.560 -13.902 1.00 97.62 208 ARG A C 1
ATOM 1597 O O . ARG A 1 208 ? 31.673 -5.980 -13.015 1.00 97.62 208 ARG A O 1
ATOM 1604 N N . ARG A 1 209 ? 30.638 -4.259 -14.024 1.00 97.69 209 ARG A N 1
ATOM 1605 C CA . ARG A 1 209 ? 31.213 -3.195 -13.184 1.00 97.69 209 ARG A CA 1
ATOM 1606 C C . ARG A 1 209 ? 30.902 -3.392 -11.697 1.00 97.69 209 ARG A C 1
ATOM 1608 O O . ARG A 1 209 ? 31.806 -3.308 -10.861 1.00 97.69 209 ARG A O 1
ATOM 1615 N N . ARG A 1 210 ? 29.637 -3.647 -11.343 1.00 97.75 210 ARG A N 1
ATOM 1616 C CA . ARG A 1 210 ? 29.210 -3.852 -9.945 1.00 97.75 210 ARG A CA 1
ATOM 1617 C C . ARG A 1 210 ? 29.775 -5.133 -9.353 1.00 97.75 210 ARG A C 1
ATOM 1619 O O . ARG A 1 210 ? 30.170 -5.129 -8.189 1.00 97.75 210 ARG A O 1
ATOM 1626 N N . LEU A 1 211 ? 29.845 -6.200 -10.143 1.00 97.12 211 LEU A N 1
ATOM 1627 C CA . LEU A 1 211 ? 30.406 -7.476 -9.722 1.00 97.12 211 LEU A CA 1
ATOM 1628 C C . LEU A 1 211 ? 31.893 -7.326 -9.399 1.00 97.12 211 LEU A C 1
ATOM 1630 O O . LEU A 1 211 ? 32.314 -7.679 -8.297 1.00 97.12 211 LEU A O 1
ATOM 1634 N N . ARG A 1 212 ? 32.664 -6.696 -10.294 1.00 97.19 212 ARG A N 1
ATOM 1635 C CA . ARG A 1 212 ? 34.077 -6.381 -10.049 1.00 97.19 212 ARG A CA 1
ATOM 1636 C C . ARG A 1 212 ? 34.260 -5.553 -8.775 1.00 97.19 212 ARG A C 1
ATOM 1638 O O . ARG A 1 212 ? 35.081 -5.897 -7.926 1.00 97.19 212 ARG A O 1
ATOM 1645 N N . ALA A 1 213 ? 33.468 -4.490 -8.601 1.00 96.94 213 ALA A N 1
ATOM 1646 C CA . ALA A 1 213 ? 33.530 -3.633 -7.414 1.00 96.94 213 ALA A CA 1
ATOM 1647 C C . ALA A 1 213 ? 33.191 -4.389 -6.114 1.00 96.94 213 ALA A C 1
ATOM 1649 O O . ALA A 1 213 ? 33.860 -4.203 -5.094 1.00 96.94 213 ALA A O 1
ATOM 1650 N N . ALA A 1 214 ? 32.188 -5.270 -6.147 1.00 97.38 214 ALA A N 1
ATOM 1651 C CA . ALA A 1 214 ? 31.799 -6.086 -5.002 1.00 97.38 214 ALA A CA 1
ATOM 1652 C C . ALA A 1 214 ? 32.909 -7.062 -4.581 1.00 97.38 214 ALA A C 1
ATOM 1654 O O . ALA A 1 214 ? 33.150 -7.220 -3.384 1.00 97.38 214 ALA A O 1
ATOM 1655 N N . TRP A 1 215 ? 33.612 -7.678 -5.536 1.00 97.12 215 TRP A N 1
ATOM 1656 C CA . TRP A 1 215 ? 34.726 -8.586 -5.247 1.00 97.12 215 TRP A CA 1
ATOM 1657 C C . TRP A 1 215 ? 35.988 -7.864 -4.775 1.00 97.12 215 TRP A C 1
ATOM 1659 O O . TRP A 1 215 ? 36.620 -8.323 -3.824 1.00 97.12 215 TRP A O 1
ATOM 1669 N N . LYS A 1 216 ? 36.303 -6.687 -5.331 1.00 96.38 216 LYS A N 1
ATOM 1670 C CA . LYS A 1 216 ? 37.368 -5.829 -4.784 1.00 96.38 216 LYS A CA 1
ATOM 1671 C C . LYS A 1 216 ? 37.130 -5.492 -3.316 1.00 96.38 216 LYS A C 1
ATOM 1673 O O . LYS A 1 216 ? 38.039 -5.597 -2.501 1.00 96.38 216 LYS A O 1
ATOM 1678 N N . LYS A 1 217 ? 35.888 -5.155 -2.949 1.00 96.44 217 LYS A N 1
ATOM 1679 C CA . LYS A 1 217 ? 35.513 -4.879 -1.550 1.00 96.44 217 LYS A CA 1
ATOM 1680 C C . LYS A 1 217 ? 35.714 -6.093 -0.625 1.00 96.44 217 LYS A C 1
ATOM 1682 O O . LYS A 1 217 ? 35.845 -5.913 0.580 1.00 96.44 217 LYS A O 1
ATOM 1687 N N . ARG A 1 218 ? 35.750 -7.313 -1.174 1.00 96.56 218 ARG A N 1
ATOM 1688 C CA . ARG A 1 218 ? 36.007 -8.570 -0.447 1.00 96.56 218 ARG A CA 1
ATOM 1689 C C . ARG A 1 218 ? 37.489 -8.968 -0.408 1.00 96.56 218 ARG A C 1
ATOM 1691 O O . ARG A 1 218 ? 37.800 -10.005 0.162 1.00 96.56 218 ARG A O 1
ATOM 1698 N N . GLY A 1 219 ? 38.384 -8.160 -0.980 1.00 95.88 219 GLY A N 1
ATOM 1699 C CA . GLY A 1 219 ? 39.833 -8.370 -0.920 1.00 95.88 219 GLY A CA 1
ATOM 1700 C C . GLY A 1 219 ? 40.444 -9.116 -2.108 1.00 95.88 219 GLY A C 1
ATOM 1701 O O . GLY A 1 219 ? 41.628 -9.427 -2.054 1.00 95.88 219 GLY A O 1
ATOM 1702 N N . ALA A 1 220 ? 39.679 -9.385 -3.171 1.00 94.38 220 ALA A N 1
ATOM 1703 C CA . ALA A 1 220 ? 40.224 -10.000 -4.383 1.00 94.38 220 ALA A CA 1
ATOM 1704 C C . ALA A 1 220 ? 41.181 -9.047 -5.122 1.00 94.38 220 ALA A C 1
ATOM 1706 O O . ALA A 1 220 ? 40.904 -7.846 -5.246 1.00 94.38 220 ALA A O 1
ATOM 1707 N N . ALA A 1 221 ? 42.283 -9.585 -5.644 1.00 93.88 221 ALA A N 1
ATOM 1708 C CA . ALA A 1 221 ? 43.254 -8.834 -6.432 1.00 93.88 221 ALA A CA 1
ATOM 1709 C C . ALA A 1 221 ? 42.768 -8.628 -7.876 1.00 93.88 221 ALA A C 1
ATOM 1711 O O . ALA A 1 221 ? 42.027 -9.439 -8.423 1.00 93.88 221 ALA A O 1
ATOM 1712 N N . ASP A 1 222 ? 43.229 -7.567 -8.548 1.00 91.19 222 ASP A N 1
ATOM 1713 C CA . ASP A 1 222 ? 42.798 -7.248 -9.921 1.00 91.19 222 ASP A CA 1
ATOM 1714 C C . ASP A 1 222 ? 43.053 -8.377 -10.935 1.00 91.19 222 ASP A C 1
ATOM 1716 O O . ASP A 1 222 ? 42.252 -8.559 -11.855 1.00 91.19 222 ASP A O 1
ATOM 1720 N N . ALA A 1 223 ? 44.127 -9.150 -10.737 1.00 90.88 223 ALA A N 1
ATOM 1721 C CA . ALA A 1 223 ? 44.480 -10.302 -11.565 1.00 90.88 223 ALA A CA 1
ATOM 1722 C C . ALA A 1 223 ? 43.464 -11.455 -11.463 1.00 90.88 223 ALA A C 1
ATOM 1724 O O . ALA A 1 223 ? 43.295 -12.213 -12.412 1.00 90.88 223 ALA A O 1
ATOM 1725 N N . GLU A 1 224 ? 42.751 -11.566 -10.340 1.00 89.00 224 GLU A N 1
ATOM 1726 C CA . GLU A 1 224 ? 41.757 -12.616 -10.092 1.00 89.00 224 GLU A CA 1
ATOM 1727 C C . GLU A 1 224 ? 40.375 -12.257 -10.654 1.00 89.00 224 GLU A C 1
ATOM 1729 O O . GLU A 1 224 ? 39.470 -13.086 -10.650 1.00 89.00 224 GLU A O 1
ATOM 1734 N N . LEU A 1 225 ? 40.187 -11.022 -11.134 1.00 94.19 225 LEU A N 1
ATOM 1735 C CA . LEU A 1 225 ? 38.877 -10.487 -11.517 1.00 94.19 225 LEU A CA 1
ATOM 1736 C C . LEU A 1 225 ? 38.640 -10.428 -13.027 1.00 94.19 225 LEU A C 1
ATOM 1738 O O . LEU A 1 225 ? 37.601 -9.937 -13.444 1.00 94.19 225 LEU A O 1
ATOM 1742 N N . GLY A 1 226 ? 39.547 -10.944 -13.861 1.00 91.88 226 GLY A N 1
ATOM 1743 C CA . GLY A 1 226 ? 39.354 -10.945 -15.322 1.00 91.88 226 GLY A CA 1
ATOM 1744 C C . GLY A 1 226 ? 38.067 -11.653 -15.772 1.00 91.88 226 GLY A C 1
ATOM 1745 O O . GLY A 1 226 ? 37.448 -11.265 -16.756 1.00 91.88 226 GLY A O 1
ATOM 1746 N N . TRP A 1 227 ? 37.600 -12.647 -15.011 1.00 94.25 227 TRP A N 1
ATOM 1747 C CA . TRP A 1 227 ? 36.351 -13.350 -15.310 1.00 94.25 227 TRP A CA 1
ATOM 1748 C C . TRP A 1 227 ? 35.111 -12.452 -15.201 1.00 94.25 227 TRP A C 1
ATOM 1750 O O . TRP A 1 227 ? 34.117 -12.733 -15.861 1.00 94.25 227 TRP A O 1
ATOM 1760 N N . THR A 1 228 ? 35.139 -11.367 -14.411 1.00 95.62 228 THR A N 1
ATOM 1761 C CA . THR A 1 228 ? 33.975 -10.473 -14.283 1.00 95.62 228 THR A CA 1
ATOM 1762 C C . THR A 1 228 ? 33.669 -9.741 -15.579 1.00 95.62 228 THR A C 1
ATOM 1764 O O . THR A 1 228 ? 32.542 -9.300 -15.765 1.00 95.62 228 THR A O 1
ATOM 1767 N N . ASP A 1 229 ? 34.648 -9.629 -16.475 1.00 92.81 229 ASP A N 1
ATOM 1768 C CA . ASP A 1 229 ? 34.534 -8.874 -17.721 1.00 92.81 229 ASP A CA 1
ATOM 1769 C C . ASP A 1 229 ? 33.775 -9.656 -18.808 1.00 92.81 229 ASP A C 1
ATOM 1771 O O . ASP A 1 229 ? 33.342 -9.070 -19.797 1.00 92.81 229 ASP A O 1
ATOM 1775 N N . SER A 1 230 ? 33.560 -10.961 -18.609 1.00 93.94 230 SER A N 1
ATOM 1776 C CA . SER A 1 230 ? 32.823 -11.846 -19.522 1.00 93.94 230 SER A CA 1
ATOM 1777 C C . SER A 1 230 ? 31.516 -12.389 -18.936 1.00 93.94 230 SER A C 1
ATOM 1779 O O . SER A 1 230 ? 30.825 -13.171 -19.586 1.00 93.94 230 SER A O 1
ATOM 1781 N N . VAL A 1 231 ? 31.140 -11.975 -17.721 1.00 94.94 231 VAL A N 1
ATOM 1782 C CA . VAL A 1 231 ? 29.868 -12.375 -17.106 1.00 94.94 231 VAL A CA 1
ATOM 1783 C C . VAL A 1 231 ? 28.705 -11.755 -17.874 1.00 94.94 231 VAL A C 1
ATOM 1785 O O . VAL A 1 231 ? 28.681 -10.540 -18.074 1.00 94.94 231 VAL A O 1
ATOM 1788 N N . LEU A 1 232 ? 27.737 -12.606 -18.238 1.00 95.69 232 LEU A N 1
ATOM 1789 C CA . LEU A 1 232 ? 26.586 -12.314 -19.101 1.00 95.69 232 LEU A CA 1
ATOM 1790 C C . LEU A 1 232 ? 26.984 -11.901 -20.527 1.00 95.69 232 LEU A C 1
ATOM 1792 O O . LEU A 1 232 ? 27.958 -11.184 -20.734 1.00 95.69 232 LEU A O 1
ATOM 1796 N N . ASP A 1 233 ? 26.199 -12.325 -21.513 1.00 93.75 233 ASP A N 1
ATOM 1797 C CA . ASP A 1 233 ? 26.399 -11.979 -22.922 1.00 93.75 233 ASP A CA 1
ATOM 1798 C C . ASP A 1 233 ? 25.161 -11.222 -23.442 1.00 93.75 233 ASP A C 1
ATOM 1800 O O . ASP A 1 233 ? 24.048 -11.758 -23.364 1.00 93.75 233 ASP A O 1
ATOM 1804 N N . PRO A 1 234 ? 25.309 -9.971 -23.926 1.00 93.19 234 PRO A N 1
ATOM 1805 C CA . PRO A 1 234 ? 24.184 -9.186 -24.426 1.00 93.19 234 PRO A CA 1
ATOM 1806 C C . PRO A 1 234 ? 23.545 -9.761 -25.703 1.00 93.19 234 PRO A C 1
ATOM 1808 O O . PRO A 1 234 ? 22.382 -9.456 -25.978 1.00 93.19 234 PRO A O 1
ATOM 1811 N N . ASP A 1 235 ? 24.247 -10.603 -26.460 1.00 91.94 235 ASP A N 1
ATOM 1812 C CA . ASP A 1 235 ? 23.711 -11.234 -27.670 1.00 91.94 235 ASP A CA 1
ATOM 1813 C C . ASP A 1 235 ? 23.005 -12.573 -27.382 1.00 91.94 235 ASP A C 1
ATOM 1815 O O . ASP A 1 235 ? 22.296 -13.091 -28.245 1.00 91.94 235 ASP A O 1
ATOM 1819 N N . VAL A 1 236 ? 23.142 -13.110 -26.162 1.00 88.69 236 VAL A N 1
ATOM 1820 C CA . VAL A 1 236 ? 22.483 -14.357 -25.717 1.00 88.69 236 VAL A CA 1
ATOM 1821 C C . VAL A 1 236 ? 21.261 -14.101 -24.825 1.00 88.69 236 VAL A C 1
ATOM 1823 O O . VAL A 1 236 ? 20.294 -14.861 -24.890 1.00 88.69 236 VAL A O 1
ATOM 1826 N N . LEU A 1 237 ? 21.300 -13.065 -23.974 1.00 69.19 237 LEU A N 1
ATOM 1827 C CA . LEU A 1 237 ? 20.168 -12.640 -23.124 1.00 69.19 237 LEU A CA 1
ATOM 1828 C C . LEU A 1 237 ? 19.055 -11.945 -23.926 1.00 69.19 237 LEU A C 1
ATOM 1830 O O . LEU A 1 237 ? 19.164 -11.836 -25.163 1.00 69.19 237 LEU A O 1
#

Secondary structure (DSSP, 8-state):
-HHHH-PPPPS-EEEESGGGTHHHHHHHHHHHHSTTPPPHHHHHHHHHHTEEEE----SGGGS-EEEHHHHHHHIIIIISTTS-HHHHHHHHB--STT--TTEEEHHHHHHHH-SEEEESSHHHHHHHHHHHGGGSTTS-GGGSSEEE------HHHHS-HHHHHHHHHHH-HHHHHTT-GGGGGGS-HHHHHHHHHHHHHHHHHHHHHHHHHHHHHTT--GGGGGGGGGSS-TTT-

Foldseek 3Di:
DCVVPVDDDDQAEEAEALVSLCVLLVQLLCCQPDPNHDDSVRSLVSQQVRYEYEHADLDPVPWDKDFLVVQLVVVVVPPRVSDPSVVVLVLQAQPFDPGDRRIGTSRSNSVSSYNAAEYQDQVSQLSVLVVCVRVPPPDDSVPRRYYYDHDDDDCVVPPDVVNLVVCCVQVNPVCVVVVVCVSVVVDDPVVVVVVLLVVLVVVLVVQLVVVLVVVVVVVDDPVVSPVSVVPDDSVVD

Sequence (237 aa):
YQQLTGTAAPEVFHTNEGHAGFLGIERIQELMAGDAALSFDEALAAGRASTVFTTHTPVPAGIDRFEISQIHHFFQAGLAPSVPVDRILELGRENYADGNPSVFNMAVMGLRLAQRANGVAKLHGEVSRGMFSALWPGFDHSEVPITSVTNGVHVPTWVDGRISRLAREQFGTEAEAMGRWDLAYNVSDADVWALRREMRAALVEDVRRRLRAAWKKRGAADAELGWTDSVLDPDVL

pLDDT: mean 94.84, std 3.67, range [69.19, 98.56]

Radius of gyration: 25.97 Å; chains: 1; bounding box: 72×42×65 Å